Protein AF-A0A8S3UR67-F1 (afdb_monomer_lite)

Structure (mmCIF, N/CA/C/O backbone):
data_AF-A0A8S3UR67-F1
#
_entry.id   AF-A0A8S3UR67-F1
#
loop_
_atom_site.group_PDB
_atom_site.id
_atom_site.type_symbol
_atom_site.label_atom_id
_atom_site.label_alt_id
_atom_site.label_comp_id
_atom_site.label_asym_id
_atom_site.label_entity_id
_atom_site.label_seq_id
_atom_site.pdbx_PDB_ins_code
_atom_site.Cartn_x
_atom_site.Cartn_y
_atom_site.Cartn_z
_atom_site.occupancy
_atom_site.B_iso_or_equiv
_atom_site.auth_seq_id
_atom_site.auth_comp_id
_atom_site.auth_asym_id
_atom_site.auth_atom_id
_atom_site.pdbx_PDB_model_num
ATOM 1 N N . MET A 1 1 ? -18.212 21.515 64.921 1.00 41.94 1 MET A N 1
ATOM 2 C CA . MET A 1 1 ? -17.472 21.758 63.665 1.00 41.94 1 MET A CA 1
ATOM 3 C C . MET A 1 1 ? -17.507 20.474 62.849 1.00 41.94 1 MET A C 1
ATOM 5 O O . MET A 1 1 ? -16.802 19.540 63.195 1.00 41.94 1 MET A O 1
ATOM 9 N N . MET A 1 2 ? -18.398 20.379 61.856 1.00 38.28 2 MET A N 1
ATOM 10 C CA . MET A 1 2 ? -18.407 19.264 60.899 1.00 38.28 2 MET A CA 1
ATOM 11 C C . MET A 1 2 ? -17.415 19.595 59.789 1.00 38.28 2 MET A C 1
ATOM 13 O O . MET A 1 2 ? -17.548 20.620 59.127 1.00 38.28 2 MET A O 1
ATOM 17 N N . GLN A 1 3 ? -16.403 18.751 59.630 1.00 40.44 3 GLN A N 1
ATOM 18 C CA . GLN A 1 3 ? -15.388 18.890 58.598 1.00 40.44 3 GLN A CA 1
ATOM 19 C C . GLN A 1 3 ? -15.886 18.138 57.358 1.00 40.44 3 GLN A C 1
ATOM 21 O O . GLN A 1 3 ? -15.880 16.911 57.314 1.00 40.44 3 GLN A O 1
ATOM 26 N N . THR A 1 4 ? -16.405 18.872 56.377 1.00 45.25 4 THR A N 1
ATOM 27 C CA . THR A 1 4 ? -16.770 18.339 55.059 1.00 45.25 4 THR A CA 1
ATOM 28 C C . THR A 1 4 ? -15.510 18.149 54.225 1.00 45.25 4 THR A C 1
ATOM 30 O O . THR A 1 4 ? -14.903 19.119 53.775 1.00 45.25 4 THR A O 1
ATOM 33 N N . THR A 1 5 ? -15.115 16.897 54.019 1.00 53.34 5 THR A N 1
ATOM 34 C CA . THR A 1 5 ? -14.012 16.525 53.129 1.00 53.34 5 THR A CA 1
ATOM 35 C C . THR A 1 5 ? -14.511 16.526 51.685 1.00 53.34 5 THR A C 1
ATOM 37 O O . THR A 1 5 ? -15.365 15.722 51.315 1.00 53.34 5 THR A O 1
ATOM 40 N N . LEU A 1 6 ? -13.997 17.443 50.864 1.00 49.62 6 LEU A N 1
ATOM 41 C CA . LEU A 1 6 ? -14.301 17.515 49.437 1.00 49.62 6 LEU A CA 1
ATOM 42 C C . LEU A 1 6 ? -13.421 16.496 48.692 1.00 49.62 6 LEU A C 1
ATOM 44 O O . LEU A 1 6 ? -12.208 16.674 48.593 1.00 49.62 6 LEU A O 1
ATOM 48 N N . ALA A 1 7 ? -14.014 15.409 48.199 1.00 53.94 7 ALA A N 1
ATOM 49 C CA . ALA A 1 7 ? -13.311 14.431 47.373 1.00 53.94 7 ALA A CA 1
ATOM 50 C C . ALA A 1 7 ? -13.211 14.947 45.928 1.00 53.94 7 ALA A C 1
ATOM 52 O O . ALA A 1 7 ? -14.212 15.052 45.220 1.00 53.94 7 ALA A O 1
ATOM 53 N N . LEU A 1 8 ? -11.995 15.285 45.495 1.00 48.28 8 LEU A N 1
ATOM 54 C CA . LEU A 1 8 ? -11.705 15.691 44.123 1.00 48.28 8 LEU A CA 1
ATOM 55 C C . LEU A 1 8 ? -11.587 14.434 43.243 1.00 48.28 8 LEU A C 1
ATOM 57 O O . LEU A 1 8 ? -10.568 13.746 43.260 1.00 48.28 8 LEU A O 1
ATOM 61 N N . PHE A 1 9 ? -12.634 14.114 42.482 1.00 48.75 9 PHE A N 1
ATOM 62 C CA . PHE A 1 9 ? -12.583 13.044 41.485 1.00 48.75 9 PHE A CA 1
ATOM 63 C C . PHE A 1 9 ? -11.824 13.531 40.245 1.00 48.75 9 PHE A C 1
ATOM 65 O O . PHE A 1 9 ? -12.365 14.244 39.401 1.00 48.75 9 PHE A O 1
ATOM 72 N N . LEU A 1 10 ? -10.554 13.139 40.130 1.00 49.81 10 LEU A N 1
ATOM 73 C CA . LEU A 1 10 ? -9.787 13.235 38.888 1.00 49.81 10 LEU A CA 1
ATOM 74 C C . LEU A 1 10 ? -10.401 12.271 37.865 1.00 49.81 10 LEU A C 1
ATOM 76 O O . LEU A 1 10 ? -10.145 11.068 37.889 1.00 49.81 10 LEU A O 1
ATOM 80 N N . VAL A 1 11 ? -11.229 12.797 36.961 1.00 54.19 11 VAL A N 1
ATOM 81 C CA . VAL A 1 11 ? -11.674 12.057 35.777 1.00 54.19 11 VAL A CA 1
ATOM 82 C C . VAL A 1 11 ? -10.484 11.983 34.825 1.00 54.19 11 VAL A C 1
ATOM 84 O O . VAL A 1 11 ? -10.272 12.863 33.994 1.00 54.19 11 VAL A O 1
ATOM 87 N N . VAL A 1 12 ? -9.664 10.943 34.970 1.00 54.69 12 VAL A N 1
ATOM 88 C CA . VAL A 1 12 ? -8.672 10.596 33.952 1.00 54.69 12 VAL A CA 1
ATOM 89 C C . VAL A 1 12 ? -9.457 10.101 32.744 1.00 54.69 12 VAL A C 1
ATOM 91 O O . VAL A 1 12 ? -9.945 8.970 32.724 1.00 54.69 12 VAL A O 1
ATOM 94 N N . ALA A 1 13 ? -9.627 10.965 31.745 1.00 51.31 13 ALA A N 1
ATOM 95 C CA . ALA A 1 13 ? -10.127 10.554 30.445 1.00 51.31 13 ALA A CA 1
ATOM 96 C C . ALA A 1 13 ? -9.094 9.597 29.835 1.00 51.31 13 ALA A C 1
ATOM 98 O O . ALA A 1 13 ? -8.092 10.017 29.259 1.00 51.31 13 ALA A O 1
ATOM 99 N N . CYS A 1 14 ? -9.309 8.296 30.020 1.00 50.16 14 CYS A N 1
ATOM 100 C CA . CYS A 1 14 ? -8.521 7.274 29.357 1.00 50.16 14 CYS A CA 1
ATOM 101 C C . CYS A 1 14 ? -8.825 7.392 27.860 1.00 50.16 14 CYS A C 1
ATOM 103 O O . CYS A 1 14 ? -9.925 7.056 27.411 1.00 50.16 14 CYS A O 1
ATOM 105 N N . VAL A 1 15 ? -7.893 7.964 27.096 1.00 53.44 15 VAL A N 1
ATOM 106 C CA . VAL A 1 15 ? -8.009 8.014 25.640 1.00 53.44 15 VAL A CA 1
ATOM 107 C C . VAL A 1 15 ? -7.977 6.569 25.168 1.00 53.44 15 VAL A C 1
ATOM 109 O O . VAL A 1 15 ? -6.972 5.876 25.322 1.00 53.44 15 VAL A O 1
ATOM 112 N N . HIS A 1 16 ? -9.103 6.094 24.644 1.00 57.41 16 HIS A N 1
ATOM 113 C CA . HIS A 1 16 ? -9.207 4.741 24.129 1.00 57.41 16 HIS A CA 1
ATOM 114 C C . HIS A 1 16 ? -8.298 4.596 22.926 1.00 57.41 16 HIS A C 1
ATOM 116 O O . HIS A 1 16 ? -8.623 5.062 21.836 1.00 57.41 16 HIS A O 1
ATOM 122 N N . ALA A 1 17 ? -7.153 3.950 23.131 1.00 67.00 17 ALA A N 1
ATOM 123 C CA . ALA A 1 17 ? -6.284 3.552 22.044 1.00 67.00 17 ALA A CA 1
ATOM 124 C C . ALA A 1 17 ? -7.062 2.584 21.144 1.00 67.00 17 ALA A C 1
ATOM 126 O O . ALA A 1 17 ? -7.277 1.418 21.486 1.00 67.00 17 ALA A O 1
ATOM 127 N N . VAL A 1 18 ? -7.513 3.087 19.992 1.00 81.19 18 VAL A N 1
ATOM 128 C CA . VAL A 1 18 ? -8.079 2.251 18.935 1.00 81.19 18 VAL A CA 1
ATOM 129 C C . VAL A 1 18 ? -7.020 1.216 18.582 1.00 81.19 18 VAL A C 1
ATOM 131 O O . VAL A 1 18 ? -5.857 1.552 18.363 1.00 81.19 18 VAL A O 1
ATOM 134 N N . SER A 1 19 ? -7.409 -0.054 18.589 1.00 90.62 19 SER A N 1
ATOM 135 C CA . SER A 1 19 ? -6.514 -1.158 18.255 1.00 90.62 19 SER A CA 1
ATOM 136 C C . SER A 1 19 ? -6.595 -1.500 16.776 1.00 90.62 19 SER A C 1
ATOM 138 O O . SER A 1 19 ? -7.612 -1.281 16.120 1.00 90.62 19 SER A O 1
ATOM 140 N N . TRP A 1 20 ? -5.513 -2.058 16.241 1.00 94.50 20 TRP A N 1
ATOM 141 C CA . TRP A 1 20 ? -5.485 -2.525 14.861 1.00 94.50 20 TRP A CA 1
ATOM 142 C C . TRP A 1 20 ? -6.521 -3.643 14.639 1.00 94.50 20 TRP A C 1
ATOM 144 O O . TRP A 1 20 ? -6.600 -4.553 15.471 1.00 94.50 20 TRP A O 1
ATOM 154 N N . PRO A 1 21 ? -7.303 -3.612 13.542 1.00 95.38 21 PRO A N 1
ATOM 155 C CA . PRO A 1 21 ? -8.376 -4.574 13.325 1.00 95.38 21 PRO A CA 1
ATOM 156 C C . PRO A 1 21 ? -7.954 -6.047 13.299 1.00 95.38 21 PRO A C 1
ATOM 158 O O . PRO A 1 21 ? -6.813 -6.422 13.013 1.00 95.38 21 PRO A O 1
ATOM 161 N N . HIS A 1 22 ? -8.927 -6.916 13.562 1.00 94.94 22 HIS A N 1
ATOM 162 C CA . HIS A 1 22 ? -8.761 -8.361 13.489 1.00 94.94 22 HIS A CA 1
ATOM 163 C C . HIS A 1 22 ? -8.399 -8.844 12.072 1.00 94.94 22 HIS A C 1
ATOM 165 O O . HIS A 1 22 ? -8.908 -8.347 11.065 1.00 94.94 22 HIS A O 1
ATOM 171 N N . GLY A 1 23 ? -7.572 -9.891 12.017 1.00 95.25 23 GLY A N 1
ATOM 172 C CA . GLY A 1 23 ? -7.091 -10.528 10.790 1.00 95.25 23 GLY A CA 1
ATOM 173 C C . GLY A 1 23 ? -5.583 -10.387 10.590 1.00 95.25 23 GLY A C 1
ATOM 174 O O . GLY A 1 23 ? -4.910 -9.668 11.339 1.00 95.25 23 GLY A O 1
ATOM 175 N N . LYS A 1 24 ? -5.077 -11.097 9.576 1.00 97.56 24 LYS A N 1
ATOM 176 C CA . LYS A 1 24 ? -3.725 -10.933 9.032 1.00 97.56 24 LYS A CA 1
ATOM 177 C C . LYS A 1 24 ? -3.784 -10.041 7.804 1.00 97.56 24 LYS A C 1
ATOM 179 O O . LYS A 1 24 ? -4.704 -10.166 6.998 1.00 97.56 24 LYS A O 1
ATOM 184 N N . TYR A 1 25 ? -2.829 -9.134 7.689 1.00 98.38 25 TYR A N 1
ATOM 185 C CA . TYR A 1 25 ? -2.700 -8.231 6.550 1.00 98.38 25 TYR A CA 1
ATOM 186 C C . TYR A 1 25 ? -1.345 -7.531 6.598 1.00 98.38 25 TYR A C 1
ATOM 188 O O . TYR A 1 25 ? -0.650 -7.548 7.621 1.00 98.38 25 TYR A O 1
ATOM 196 N N . THR A 1 26 ? -1.003 -6.892 5.490 1.00 98.75 26 THR A N 1
ATOM 197 C CA . THR A 1 26 ? 0.237 -6.149 5.325 1.00 98.75 26 THR A CA 1
ATOM 198 C C . THR A 1 26 ? -0.070 -4.722 4.877 1.00 98.75 26 THR A C 1
ATOM 200 O O . THR A 1 26 ? -0.995 -4.484 4.098 1.00 98.75 26 THR A O 1
ATOM 203 N N . LEU A 1 27 ? 0.699 -3.765 5.392 1.00 98.69 27 LEU A N 1
ATOM 204 C CA . LEU A 1 27 ? 0.709 -2.364 4.971 1.00 98.69 27 LEU A CA 1
ATOM 205 C C . LEU A 1 27 ? 2.102 -2.007 4.443 1.00 98.69 27 LEU A C 1
ATOM 207 O O . LEU A 1 27 ? 3.098 -2.608 4.855 1.00 98.69 27 LEU A O 1
ATOM 211 N N . VAL A 1 28 ? 2.182 -1.013 3.560 1.00 98.31 28 VAL A N 1
ATOM 212 C CA . VAL A 1 28 ? 3.473 -0.425 3.175 1.00 98.31 28 VAL A CA 1
ATOM 213 C C . VAL A 1 28 ? 4.069 0.292 4.382 1.00 98.31 28 VAL A C 1
ATOM 215 O O . VAL A 1 28 ? 3.349 0.961 5.127 1.00 98.31 28 VAL A O 1
ATOM 218 N N . LYS A 1 29 ? 5.375 0.124 4.601 1.00 98.50 29 LYS A N 1
ATOM 219 C CA . LYS A 1 29 ? 6.084 0.677 5.754 1.00 98.50 29 LYS A CA 1
ATOM 220 C C . LYS A 1 29 ? 6.355 2.175 5.555 1.00 98.50 29 LYS A C 1
ATOM 222 O O . LYS A 1 29 ? 7.042 2.537 4.597 1.00 98.50 29 LYS A O 1
ATOM 227 N N . PRO A 1 30 ? 5.903 3.045 6.473 1.00 97.88 30 PRO A N 1
ATOM 228 C CA . PRO A 1 30 ? 6.367 4.424 6.534 1.00 97.88 30 PRO A CA 1
ATOM 229 C C . PRO A 1 30 ? 7.818 4.532 7.001 1.00 97.88 30 PRO A C 1
ATOM 231 O O . PRO A 1 30 ? 8.325 3.660 7.705 1.00 97.88 30 PRO A O 1
ATOM 234 N N . ASN A 1 31 ? 8.473 5.645 6.693 1.00 96.31 31 ASN A N 1
ATOM 235 C CA . ASN A 1 31 ? 9.824 5.962 7.157 1.00 96.31 31 ASN A CA 1
ATOM 236 C C . ASN A 1 31 ? 9.944 5.997 8.699 1.00 96.31 31 ASN A C 1
ATOM 238 O O . ASN A 1 31 ? 11.011 5.690 9.223 1.00 96.31 31 ASN A O 1
ATOM 242 N N . LEU A 1 32 ? 8.847 6.247 9.428 1.00 96.56 32 LEU A N 1
ATOM 243 C CA . LEU A 1 32 ? 8.778 6.161 10.899 1.00 96.56 32 LEU A CA 1
ATOM 244 C C . LEU A 1 32 ? 8.599 4.731 11.453 1.00 96.56 32 LEU A C 1
ATOM 246 O O . LEU A 1 32 ? 8.482 4.523 12.667 1.00 96.56 32 LEU A O 1
ATOM 250 N N . GLY A 1 33 ? 8.601 3.728 10.578 1.00 96.94 33 GLY A N 1
ATOM 251 C CA . GLY A 1 33 ? 8.612 2.318 10.941 1.00 96.94 33 GLY A CA 1
ATOM 252 C C . GLY A 1 33 ? 7.238 1.706 11.196 1.00 96.94 33 GLY A C 1
ATOM 253 O O . GLY A 1 33 ? 6.194 2.321 10.993 1.00 96.94 33 GLY A O 1
ATOM 254 N N . CYS A 1 34 ? 7.244 0.446 11.630 1.00 97.12 34 CYS A N 1
ATOM 255 C CA . CYS A 1 34 ? 6.020 -0.321 11.813 1.00 97.12 34 CYS A CA 1
ATOM 256 C C . CYS A 1 34 ? 5.312 -0.033 13.150 1.00 97.12 34 CYS A C 1
ATOM 258 O O . CYS A 1 34 ? 5.941 0.402 14.132 1.00 97.12 34 CYS A O 1
ATOM 260 N N . PRO A 1 35 ? 3.996 -0.314 13.226 1.00 94.56 35 PRO A N 1
ATOM 261 C CA . PRO A 1 35 ? 3.312 -0.447 14.503 1.00 94.56 35 PRO A CA 1
ATOM 262 C C . PRO A 1 35 ? 4.003 -1.494 15.400 1.00 94.56 35 PRO A C 1
ATOM 264 O O . PRO A 1 35 ? 4.547 -2.477 14.886 1.00 94.56 35 PRO A O 1
ATOM 267 N N . PRO A 1 36 ? 3.991 -1.319 16.735 1.00 91.50 36 PRO A N 1
ATOM 268 C CA . PRO A 1 36 ? 4.635 -2.257 17.653 1.00 91.50 36 PRO A CA 1
ATOM 269 C C . PRO A 1 36 ? 4.158 -3.704 17.464 1.00 91.50 36 PRO A C 1
ATOM 271 O O . PRO A 1 36 ? 2.963 -3.963 17.327 1.00 91.50 36 PRO A O 1
ATOM 274 N N . GLY A 1 37 ? 5.101 -4.650 17.476 1.00 92.38 37 GLY A N 1
ATOM 275 C CA . GLY A 1 37 ? 4.819 -6.088 17.386 1.00 92.38 37 GLY A CA 1
ATOM 276 C C . GLY A 1 37 ? 4.512 -6.619 15.980 1.00 92.38 37 GLY A C 1
ATOM 277 O O . GLY A 1 37 ? 4.172 -7.796 15.847 1.00 92.38 37 GLY A O 1
ATOM 278 N N . TRP A 1 38 ? 4.615 -5.791 14.937 1.00 96.69 38 TRP A N 1
ATOM 279 C CA . TRP A 1 38 ? 4.441 -6.225 13.550 1.00 96.69 38 TRP A CA 1
ATOM 280 C C . TRP A 1 38 ? 5.753 -6.737 12.959 1.00 96.69 38 TRP A C 1
ATOM 282 O O . TRP A 1 38 ? 6.827 -6.232 13.276 1.00 96.69 38 TRP A O 1
ATOM 292 N N . ALA A 1 39 ? 5.655 -7.744 12.091 1.00 98.19 39 ALA A N 1
ATOM 293 C CA . ALA A 1 39 ? 6.804 -8.289 11.382 1.00 98.19 39 ALA A CA 1
ATOM 294 C C . ALA A 1 39 ? 7.166 -7.401 10.188 1.00 98.19 39 ALA A C 1
ATOM 296 O O . ALA A 1 39 ? 6.279 -6.841 9.543 1.00 98.19 39 ALA A O 1
ATOM 297 N N . GLU A 1 40 ? 8.451 -7.316 9.864 1.00 98.56 40 GLU A N 1
ATOM 298 C CA . GLU A 1 40 ? 8.928 -6.547 8.717 1.00 98.56 40 GLU A CA 1
ATOM 299 C C . GLU A 1 40 ? 9.335 -7.457 7.559 1.00 98.56 40 GLU A C 1
ATOM 301 O O . GLU A 1 40 ? 9.759 -8.601 7.750 1.00 98.56 40 GLU A O 1
ATOM 306 N N . GLY A 1 41 ? 9.221 -6.930 6.348 1.00 98.31 41 GLY A N 1
ATOM 307 C CA . GLY A 1 41 ? 9.737 -7.542 5.132 1.00 98.31 41 GLY A CA 1
ATOM 308 C C . GLY A 1 41 ? 10.118 -6.478 4.118 1.00 98.31 41 GLY A C 1
ATOM 309 O O . GLY A 1 41 ? 9.778 -5.304 4.284 1.00 98.31 41 GLY A O 1
ATOM 310 N N . TRP A 1 42 ? 10.833 -6.881 3.079 1.00 97.75 42 TRP A N 1
ATOM 311 C CA . TRP A 1 42 ? 11.253 -5.987 2.009 1.00 97.75 42 TRP A CA 1
ATOM 312 C C . TRP A 1 42 ? 11.282 -6.696 0.662 1.00 97.75 42 TRP A C 1
ATOM 314 O O . TRP A 1 42 ? 11.548 -7.898 0.587 1.00 97.75 42 TRP A O 1
ATOM 324 N N . ARG A 1 43 ? 11.038 -5.921 -0.390 1.00 94.25 43 ARG A N 1
ATOM 325 C CA . ARG A 1 43 ? 11.127 -6.319 -1.794 1.00 94.25 43 ARG A CA 1
ATOM 326 C C . ARG A 1 43 ? 12.070 -5.354 -2.498 1.00 94.25 43 ARG A C 1
ATOM 328 O O . ARG A 1 43 ? 11.955 -4.153 -2.294 1.00 94.25 43 ARG A O 1
ATOM 335 N N . TYR A 1 44 ? 13.003 -5.875 -3.278 1.00 91.94 44 TYR A N 1
ATOM 336 C CA . TYR A 1 44 ? 13.910 -5.123 -4.142 1.00 91.94 44 TYR A CA 1
ATOM 337 C C . TYR A 1 44 ? 13.616 -5.488 -5.590 1.00 91.94 44 TYR A C 1
ATOM 339 O O . TYR A 1 44 ? 14.042 -6.556 -6.013 1.00 91.94 44 TYR A O 1
ATOM 347 N N . GLN A 1 45 ? 12.849 -4.651 -6.283 1.00 87.12 45 GLN A N 1
ATOM 348 C CA . GLN A 1 45 ? 12.537 -4.768 -7.703 1.00 87.12 45 GLN A CA 1
ATOM 349 C C . GLN A 1 45 ? 13.703 -4.228 -8.525 1.00 87.12 45 GLN A C 1
ATOM 351 O O . GLN A 1 45 ? 14.055 -3.051 -8.398 1.00 87.12 45 GLN A O 1
ATOM 356 N N . ASP A 1 46 ? 14.297 -5.115 -9.316 1.00 78.44 46 ASP A N 1
ATOM 357 C CA . ASP A 1 46 ? 15.231 -4.751 -10.371 1.00 78.44 46 ASP A CA 1
ATOM 358 C C . ASP A 1 46 ? 14.394 -4.321 -11.579 1.00 78.44 46 ASP A C 1
ATOM 360 O O . ASP A 1 46 ? 13.667 -5.122 -12.164 1.00 78.44 46 ASP A O 1
ATOM 364 N N . ASN A 1 47 ? 14.364 -3.013 -11.821 1.00 74.44 47 ASN A N 1
ATOM 365 C CA . ASN A 1 47 ? 13.548 -2.393 -12.863 1.00 74.44 47 ASN A CA 1
ATOM 366 C C . ASN A 1 47 ? 14.432 -2.067 -14.072 1.00 74.44 47 ASN A C 1
ATOM 368 O O . ASN A 1 47 ? 15.648 -1.989 -13.928 1.00 74.44 47 ASN A O 1
ATOM 372 N N . GLU A 1 48 ? 13.803 -1.764 -15.213 1.00 68.94 48 GLU A N 1
ATOM 373 C CA . GLU A 1 48 ? 14.462 -1.580 -16.515 1.00 68.94 48 GLU A CA 1
ATOM 374 C C . GLU A 1 48 ? 15.801 -0.822 -16.437 1.00 68.94 48 GLU A C 1
ATOM 376 O O . GLU A 1 48 ? 15.881 0.334 -15.992 1.00 68.94 48 GLU A O 1
ATOM 381 N N . ASP A 1 49 ? 16.862 -1.454 -16.931 1.00 68.50 49 ASP A N 1
ATOM 382 C CA . ASP A 1 49 ? 18.218 -0.905 -16.909 1.00 68.50 49 ASP A CA 1
ATOM 383 C C . ASP A 1 49 ? 18.437 0.271 -17.883 1.00 68.50 49 ASP A C 1
ATOM 385 O O . ASP A 1 49 ? 19.362 1.080 -17.708 1.00 68.50 49 ASP A O 1
ATOM 389 N N . LYS A 1 50 ? 17.602 0.407 -18.925 1.00 62.59 50 LYS A N 1
ATOM 390 C CA . LYS A 1 50 ? 17.745 1.429 -19.978 1.00 62.59 50 LYS A CA 1
ATOM 391 C C . LYS A 1 50 ? 16.568 2.398 -20.018 1.00 62.59 50 LYS A C 1
ATOM 393 O O . LYS A 1 50 ? 15.434 2.030 -20.262 1.00 62.59 50 LYS A O 1
ATOM 398 N N . ASN A 1 51 ? 16.866 3.698 -19.933 1.00 65.00 51 ASN A N 1
ATOM 399 C CA . ASN A 1 51 ? 15.862 4.775 -19.960 1.00 65.00 51 ASN A CA 1
ATOM 400 C C . ASN A 1 51 ? 14.789 4.664 -18.864 1.00 65.00 51 ASN A C 1
ATOM 402 O O . ASN A 1 51 ? 13.671 5.130 -19.081 1.00 65.00 51 ASN A O 1
ATOM 406 N N . ASN A 1 52 ? 15.164 4.114 -17.706 1.00 73.69 52 ASN A N 1
ATOM 407 C CA . ASN A 1 52 ? 14.303 3.912 -16.549 1.00 73.69 52 ASN A CA 1
ATOM 408 C C . ASN A 1 52 ? 13.489 5.167 -16.182 1.00 73.69 52 ASN A C 1
ATOM 410 O O . ASN A 1 52 ? 14.041 6.255 -15.978 1.00 73.69 52 ASN A O 1
ATOM 414 N N . LYS A 1 53 ? 12.169 5.009 -16.084 1.00 81.12 53 LYS A N 1
ATOM 415 C CA . LYS A 1 53 ? 11.203 6.065 -15.739 1.00 81.12 53 LYS A CA 1
ATOM 416 C C . LYS A 1 53 ? 10.476 5.806 -14.424 1.00 81.12 53 LYS A C 1
ATOM 418 O O . LYS A 1 53 ? 9.321 6.245 -14.287 1.00 81.12 53 LYS A O 1
ATOM 423 N N . ASN A 1 54 ? 11.124 5.122 -13.483 1.00 86.25 54 ASN A N 1
ATOM 424 C CA . ASN A 1 54 ? 10.679 5.053 -12.100 1.00 86.25 54 ASN A CA 1
ATOM 425 C C . ASN A 1 54 ? 10.443 6.463 -11.564 1.00 86.25 54 ASN A C 1
ATOM 427 O O . ASN A 1 54 ? 11.203 7.398 -11.826 1.00 86.25 54 ASN A O 1
ATOM 431 N N . ALA A 1 55 ? 9.356 6.628 -10.823 1.00 89.94 55 ALA A N 1
ATOM 432 C CA . ALA A 1 55 ? 9.012 7.906 -10.225 1.00 89.94 55 ALA A CA 1
ATOM 433 C C . ALA A 1 55 ? 8.249 7.694 -8.924 1.00 89.94 55 ALA A C 1
ATOM 435 O O . ALA A 1 55 ? 7.621 6.661 -8.701 1.00 89.94 55 ALA A O 1
ATOM 436 N N . LEU A 1 56 ? 8.276 8.704 -8.070 1.00 94.12 56 LEU A N 1
ATOM 437 C CA . LEU A 1 56 ? 7.527 8.721 -6.828 1.00 94.12 56 LEU A CA 1
ATOM 438 C C . LEU A 1 56 ? 7.174 10.150 -6.440 1.00 94.12 56 LEU A C 1
ATOM 440 O O . LEU A 1 56 ? 7.762 11.108 -6.949 1.00 94.12 56 LEU A O 1
ATOM 444 N N . SER A 1 57 ? 6.215 10.291 -5.530 1.00 95.69 57 SER A N 1
ATOM 445 C CA . SER A 1 57 ? 5.862 11.599 -4.982 1.00 95.69 57 SER A CA 1
ATOM 446 C C . SER A 1 57 ? 7.067 12.296 -4.344 1.00 95.69 57 SER A C 1
ATOM 448 O O . SER A 1 57 ? 7.828 11.696 -3.584 1.00 95.69 57 SER A O 1
ATOM 450 N N . SER A 1 58 ? 7.219 13.594 -4.617 1.00 95.06 58 SER A N 1
ATOM 451 C CA . SER A 1 58 ? 8.200 14.427 -3.916 1.00 95.06 58 SER A CA 1
ATOM 452 C C . SER A 1 58 ? 7.841 14.522 -2.432 1.00 95.06 58 SER A C 1
ATOM 454 O O . SER A 1 58 ? 6.672 14.706 -2.096 1.00 95.06 58 SER A O 1
ATOM 456 N N . GLY A 1 59 ? 8.836 14.392 -1.552 1.00 94.81 59 GLY A N 1
ATOM 457 C CA . GLY A 1 59 ? 8.621 14.413 -0.102 1.00 94.81 59 GLY A CA 1
ATOM 458 C C . GLY A 1 59 ? 7.865 13.197 0.439 1.00 94.81 59 GLY A C 1
ATOM 459 O O . GLY A 1 59 ? 7.237 13.307 1.487 1.00 94.81 59 GLY A O 1
ATOM 460 N N . HIS A 1 60 ? 7.898 12.064 -0.273 1.00 97.00 60 HIS A N 1
ATOM 461 C CA . HIS A 1 60 ? 7.236 10.834 0.154 1.00 97.00 60 HIS A CA 1
ATOM 462 C C . HIS A 1 60 ? 7.688 10.352 1.539 1.00 97.00 60 HIS A C 1
ATOM 464 O O . HIS A 1 60 ? 8.809 10.613 1.988 1.00 97.00 60 HIS A O 1
ATOM 470 N N . HIS A 1 61 ? 6.854 9.524 2.168 1.00 98.12 61 HIS A N 1
ATOM 471 C CA . HIS A 1 61 ? 7.151 8.947 3.482 1.00 98.12 61 HIS A CA 1
ATOM 472 C C . HIS A 1 61 ? 7.337 7.428 3.444 1.00 98.12 61 HIS A C 1
ATOM 474 O O . HIS A 1 61 ? 7.280 6.778 4.484 1.00 98.12 61 HIS A O 1
ATOM 480 N N . PHE A 1 62 ? 7.514 6.821 2.270 1.00 98.12 62 PHE A N 1
ATOM 481 C CA . PHE A 1 62 ? 7.841 5.396 2.167 1.00 98.12 62 PHE A CA 1
ATOM 482 C C . PHE A 1 62 ? 9.198 5.057 2.799 1.00 98.12 62 PHE A C 1
ATOM 484 O O . PHE A 1 62 ? 10.168 5.802 2.668 1.00 98.12 62 PHE A O 1
ATOM 491 N N . SER A 1 63 ? 9.288 3.889 3.435 1.00 97.94 63 SER A N 1
ATOM 492 C CA . SER A 1 63 ? 10.563 3.277 3.808 1.00 97.94 63 SER A CA 1
ATOM 493 C C . SER A 1 63 ? 11.092 2.449 2.638 1.00 97.94 63 SER A C 1
ATOM 495 O O . SER A 1 63 ? 10.421 1.522 2.175 1.00 97.94 63 SER A O 1
ATOM 497 N N . GLY A 1 64 ? 12.288 2.787 2.159 1.00 95.06 64 GLY A N 1
ATOM 498 C CA . GLY A 1 64 ? 12.841 2.170 0.963 1.00 95.06 64 GLY A CA 1
ATOM 499 C C . GLY A 1 64 ? 14.012 2.924 0.352 1.00 95.06 64 GLY A C 1
ATOM 500 O O . GLY A 1 64 ? 14.483 3.917 0.905 1.00 95.06 64 GLY A O 1
ATOM 501 N N . SER A 1 65 ? 14.456 2.442 -0.804 1.00 93.25 65 SER A N 1
ATOM 502 C CA . SER A 1 65 ? 15.381 3.142 -1.696 1.00 93.25 65 SER A CA 1
ATOM 503 C C . SER A 1 65 ? 14.754 3.206 -3.079 1.00 93.25 65 SER A C 1
ATOM 505 O O . SER A 1 65 ? 14.308 2.182 -3.592 1.00 93.25 65 SER A O 1
ATOM 507 N N . PHE A 1 66 ? 14.716 4.394 -3.669 1.00 89.38 66 PHE A N 1
ATOM 508 C CA . PHE A 1 66 ? 13.981 4.653 -4.900 1.00 89.38 66 PHE A CA 1
ATOM 509 C C . PHE A 1 66 ? 14.919 5.343 -5.887 1.00 89.38 66 PHE A C 1
ATOM 511 O O . PHE A 1 66 ? 15.274 6.506 -5.706 1.00 89.38 66 PHE A O 1
ATOM 518 N N . GLY A 1 67 ? 15.374 4.595 -6.886 1.00 85.81 67 GLY A N 1
ATOM 519 C CA . GLY A 1 67 ? 16.256 5.080 -7.943 1.00 85.81 67 GLY A CA 1
ATOM 520 C C . GLY A 1 67 ? 16.006 4.283 -9.214 1.00 85.81 67 GLY A C 1
ATOM 521 O O . GLY A 1 67 ? 14.852 4.048 -9.567 1.00 85.81 67 GLY A O 1
ATOM 522 N N . ARG A 1 68 ? 17.081 3.815 -9.862 1.00 83.25 68 ARG A N 1
ATOM 523 C CA . ARG A 1 68 ? 16.952 2.842 -10.957 1.00 83.25 68 ARG A CA 1
ATOM 524 C C . ARG A 1 68 ? 16.166 1.616 -10.496 1.00 83.25 68 ARG A C 1
ATOM 526 O O . ARG A 1 68 ? 15.201 1.247 -11.132 1.00 83.25 68 ARG A O 1
ATOM 533 N N . ASN A 1 69 ? 16.501 1.092 -9.323 1.00 86.12 69 ASN A N 1
ATOM 534 C CA . ASN A 1 69 ? 15.804 -0.038 -8.722 1.00 86.12 69 ASN A CA 1
ATOM 535 C C . ASN A 1 69 ? 15.008 0.422 -7.506 1.00 86.12 69 ASN A C 1
ATOM 537 O O . ASN A 1 69 ? 15.374 1.399 -6.834 1.00 86.12 69 ASN A O 1
ATOM 541 N N . ILE A 1 70 ? 13.907 -0.269 -7.229 1.00 90.31 70 ILE A N 1
ATOM 542 C CA . ILE A 1 70 ? 12.983 0.099 -6.161 1.00 90.31 70 ILE A CA 1
ATOM 543 C C . ILE A 1 70 ? 13.061 -0.935 -5.048 1.00 90.31 70 ILE A C 1
ATOM 545 O O . ILE A 1 70 ? 12.702 -2.097 -5.213 1.00 90.31 70 ILE A O 1
ATOM 549 N N . LYS A 1 71 ? 13.467 -0.493 -3.858 1.00 94.62 71 LYS A N 1
ATOM 550 C CA . LYS A 1 71 ? 13.338 -1.276 -2.632 1.00 94.62 71 LYS A CA 1
ATOM 551 C C . LYS A 1 71 ? 12.196 -0.739 -1.794 1.00 94.62 71 LYS A C 1
ATOM 553 O O . LYS A 1 71 ? 12.285 0.382 -1.304 1.00 94.62 71 LYS A O 1
ATOM 558 N N . THR A 1 72 ? 11.171 -1.544 -1.564 1.00 96.81 72 THR A N 1
ATOM 559 C CA . THR A 1 72 ? 10.045 -1.220 -0.681 1.00 96.81 72 THR A CA 1
ATOM 560 C C . THR A 1 72 ? 10.072 -2.085 0.570 1.00 96.81 72 THR A C 1
ATOM 562 O O . THR A 1 72 ? 10.487 -3.245 0.546 1.00 96.81 72 THR A O 1
ATOM 565 N N . TYR A 1 73 ? 9.635 -1.512 1.689 1.00 98.50 73 TYR A N 1
ATOM 566 C CA . TYR A 1 73 ? 9.482 -2.226 2.952 1.00 98.50 73 TYR A CA 1
ATOM 567 C C . TYR A 1 73 ? 8.013 -2.332 3.354 1.00 98.50 73 TYR A C 1
ATOM 569 O O . TYR A 1 73 ? 7.182 -1.480 3.031 1.00 98.50 73 TYR A O 1
ATOM 577 N N . TYR A 1 74 ? 7.706 -3.369 4.125 1.00 98.69 74 TYR A N 1
ATOM 578 C CA . TYR A 1 74 ? 6.353 -3.713 4.532 1.00 98.69 74 TYR A CA 1
ATOM 579 C C . TYR A 1 74 ? 6.264 -3.992 6.027 1.00 98.69 74 TYR A C 1
ATOM 581 O O . TYR A 1 74 ? 7.193 -4.526 6.634 1.00 98.69 74 TYR A O 1
ATOM 589 N N . CYS A 1 75 ? 5.102 -3.679 6.591 1.00 98.62 75 CYS A N 1
ATOM 590 C CA . CYS A 1 75 ? 4.710 -4.023 7.948 1.00 98.62 75 CYS A CA 1
ATOM 591 C C . CYS A 1 75 ? 3.582 -5.052 7.889 1.00 98.62 75 CYS A C 1
ATOM 593 O O . CYS A 1 75 ? 2.498 -4.761 7.381 1.00 98.62 75 CYS A O 1
ATOM 595 N N . SER A 1 76 ? 3.797 -6.230 8.464 1.00 98.56 76 SER A N 1
ATOM 596 C CA . SER A 1 76 ? 2.860 -7.352 8.423 1.00 98.56 76 SER A CA 1
ATOM 597 C C . SER A 1 76 ? 2.334 -7.701 9.814 1.00 98.56 76 SER A C 1
ATOM 599 O O . SER A 1 76 ? 3.079 -8.139 10.697 1.00 98.56 76 SER A O 1
ATOM 601 N N . LYS A 1 77 ? 1.015 -7.588 9.999 1.00 97.06 77 LYS A N 1
ATOM 602 C CA . LYS A 1 77 ? 0.324 -8.131 11.170 1.00 97.06 77 LYS A CA 1
ATOM 603 C C . LYS A 1 77 ? 0.063 -9.614 10.931 1.00 97.06 77 LYS A C 1
ATOM 605 O O . LYS A 1 77 ? -0.841 -9.982 10.187 1.00 97.06 77 LYS A O 1
ATOM 610 N N . ILE A 1 78 ? 0.859 -10.477 11.557 1.00 95.19 78 ILE A N 1
ATOM 611 C CA . ILE A 1 78 ? 0.782 -11.936 11.346 1.00 95.19 78 ILE A CA 1
ATOM 612 C C . ILE A 1 78 ? -0.043 -12.679 12.400 1.00 95.19 78 ILE A C 1
ATOM 614 O O . ILE A 1 78 ? -0.426 -13.830 12.182 1.00 95.19 78 ILE A O 1
ATOM 618 N N . LYS A 1 79 ? -0.334 -12.031 13.533 1.00 89.94 79 LYS A N 1
ATOM 619 C CA . LYS A 1 79 ? -1.141 -12.602 14.615 1.00 89.94 79 LYS A CA 1
ATOM 620 C C . LYS A 1 79 ? -2.619 -12.249 14.428 1.00 89.94 79 LYS A C 1
ATOM 622 O O . LYS A 1 79 ? -2.973 -11.076 14.288 1.00 89.94 79 LYS A O 1
ATOM 627 N N . GLU A 1 80 ? -3.495 -13.253 14.478 1.00 84.56 80 GLU A N 1
ATOM 628 C CA . GLU A 1 80 ? -4.962 -13.083 14.469 1.00 84.56 80 GLU A CA 1
ATOM 629 C C . GLU A 1 80 ? -5.509 -12.859 15.884 1.00 84.56 80 GLU A C 1
ATOM 631 O O . GLU A 1 80 ? -6.430 -13.529 16.341 1.00 84.56 80 GLU A O 1
ATOM 636 N N . GLU A 1 81 ? -4.915 -11.915 16.609 1.00 82.50 81 GLU A N 1
ATOM 637 C CA . GLU A 1 81 ? -5.408 -11.541 17.930 1.00 82.50 81 GLU A CA 1
ATOM 638 C C . GLU A 1 81 ? -6.810 -10.928 17.807 1.00 82.50 81 GLU A C 1
ATOM 640 O O . GLU A 1 81 ? -7.043 -9.993 17.029 1.00 82.50 81 GLU A O 1
ATOM 645 N N . LYS A 1 82 ? -7.757 -11.483 18.568 1.00 84.19 82 LYS A N 1
ATOM 646 C CA . LYS A 1 82 ? -9.105 -10.939 18.728 1.00 84.19 82 LYS A CA 1
ATOM 647 C C . LYS A 1 82 ? -9.045 -9.835 19.770 1.00 84.19 82 LYS A C 1
ATOM 649 O O . LYS A 1 82 ? -9.173 -10.098 20.961 1.00 84.19 82 LYS A O 1
ATOM 654 N N . VAL A 1 83 ? -8.835 -8.608 19.313 1.00 84.94 83 VAL A N 1
ATOM 655 C CA . VAL A 1 83 ? -8.943 -7.443 20.188 1.00 84.94 83 VAL A CA 1
ATOM 656 C C . VAL A 1 83 ? -10.415 -7.078 20.328 1.00 84.94 83 VAL A C 1
ATOM 658 O O . VAL A 1 83 ? -11.094 -6.874 19.321 1.00 84.94 83 VAL A O 1
ATOM 661 N N . THR A 1 84 ? -10.911 -7.036 21.561 1.00 86.25 84 THR A N 1
ATOM 662 C CA . THR A 1 84 ? -12.286 -6.639 21.879 1.00 86.25 84 THR A CA 1
ATOM 663 C C . THR A 1 84 ? -12.312 -5.156 22.213 1.00 86.25 84 THR A C 1
ATOM 665 O O . THR A 1 84 ? -11.585 -4.701 23.092 1.00 86.25 84 THR A O 1
ATOM 668 N N . ASP A 1 85 ? -13.167 -4.407 21.530 1.00 82.94 85 ASP A N 1
ATOM 669 C CA . ASP A 1 85 ? -13.583 -3.088 21.984 1.00 82.94 85 ASP A CA 1
ATOM 670 C C . ASP A 1 85 ? -14.495 -3.276 23.197 1.00 82.94 85 ASP A C 1
ATOM 672 O O . ASP A 1 85 ? -15.586 -3.840 23.094 1.00 82.94 85 ASP A O 1
ATOM 676 N N . TRP A 1 86 ? -14.028 -2.837 24.360 1.00 81.38 86 TRP A N 1
ATOM 677 C CA . TRP A 1 86 ? -14.732 -3.030 25.621 1.00 81.38 86 TRP A CA 1
ATOM 678 C C . TRP A 1 86 ? -15.978 -2.147 25.750 1.00 81.38 86 TRP A C 1
ATOM 680 O O . TRP A 1 86 ? -16.855 -2.454 26.550 1.00 81.38 86 TRP A O 1
ATOM 690 N N . THR A 1 87 ? -16.106 -1.086 24.952 1.00 81.81 87 THR A N 1
ATOM 691 C CA . THR A 1 87 ? -17.304 -0.235 24.978 1.00 81.81 87 THR A CA 1
ATOM 692 C C . THR A 1 87 ? -18.477 -0.902 24.265 1.00 81.81 87 THR A C 1
ATOM 694 O O . THR A 1 87 ? -19.628 -0.752 24.668 1.00 81.81 87 THR A O 1
ATOM 697 N N . THR A 1 88 ? -18.188 -1.689 23.225 1.00 83.38 88 THR A N 1
ATOM 698 C CA . THR A 1 88 ? -19.200 -2.380 22.414 1.00 83.38 88 THR A CA 1
ATOM 699 C C . THR A 1 88 ? -19.247 -3.889 22.646 1.00 83.38 88 THR A C 1
ATOM 701 O O . THR A 1 88 ? -20.144 -4.557 22.127 1.00 83.38 88 THR A O 1
ATOM 704 N N . TRP A 1 89 ? -18.288 -4.427 23.406 1.00 84.75 89 TRP A N 1
ATOM 705 C CA . TRP A 1 89 ? -18.052 -5.856 23.639 1.00 84.75 89 TRP A CA 1
ATOM 706 C C . TRP A 1 89 ? -17.911 -6.672 22.342 1.00 84.75 89 TRP A C 1
ATOM 708 O O . TRP A 1 89 ? -18.279 -7.847 22.267 1.00 84.75 89 TRP A O 1
ATOM 718 N N . LYS A 1 90 ? -17.392 -6.036 21.284 1.00 88.62 90 LYS A N 1
ATOM 719 C CA . LYS A 1 90 ? -17.239 -6.625 19.947 1.00 88.62 90 LYS A CA 1
ATOM 720 C C . LYS A 1 90 ? -15.777 -6.675 19.540 1.00 88.62 90 LYS A C 1
ATOM 722 O O . LYS A 1 90 ? -14.980 -5.819 19.901 1.00 88.62 90 LYS A O 1
ATOM 727 N N . ILE A 1 91 ? -15.433 -7.670 18.726 1.00 90.38 91 ILE A N 1
ATOM 728 C CA . ILE A 1 91 ? -14.108 -7.742 18.107 1.00 90.38 91 ILE A CA 1
ATOM 729 C C . ILE A 1 91 ? -13.931 -6.525 17.196 1.00 90.38 91 ILE A C 1
ATOM 731 O O . ILE A 1 91 ? -14.786 -6.279 16.342 1.00 90.38 91 ILE A O 1
ATOM 735 N N . VAL A 1 92 ? -12.804 -5.828 17.322 1.00 92.50 92 VAL A N 1
ATOM 736 C CA . VAL A 1 92 ? -12.433 -4.715 16.445 1.00 92.50 92 VAL A CA 1
ATOM 737 C C . VAL A 1 92 ? -12.287 -5.239 15.015 1.00 92.50 92 VAL A C 1
ATOM 739 O O . VAL A 1 92 ? -11.393 -6.027 14.702 1.00 92.50 92 VAL A O 1
ATOM 742 N N . GLN A 1 93 ? -13.206 -4.836 14.142 1.00 94.81 93 GLN A N 1
ATOM 743 C CA . GLN A 1 93 ? -13.196 -5.170 12.718 1.00 94.81 93 GLN A CA 1
ATOM 744 C C . GLN A 1 93 ? -12.699 -3.984 11.904 1.00 94.81 93 GLN A C 1
ATOM 746 O O . GLN A 1 93 ? -12.742 -2.842 12.354 1.00 94.81 93 GLN A O 1
ATOM 751 N N . TRP A 1 94 ? -12.278 -4.252 10.670 1.00 96.88 94 TRP A N 1
ATOM 752 C CA . TRP A 1 94 ? -11.949 -3.176 9.752 1.00 96.88 94 TRP A CA 1
ATOM 753 C C . TRP A 1 94 ? -13.191 -2.320 9.464 1.00 96.88 94 TRP A C 1
ATOM 755 O O . TRP A 1 94 ? -14.231 -2.875 9.074 1.00 96.88 94 TRP A O 1
ATOM 765 N N . PRO A 1 95 ? -13.099 -0.989 9.607 1.00 97.00 95 PRO A N 1
ATOM 766 C CA . PRO A 1 95 ? -14.219 -0.089 9.369 1.00 97.00 95 PRO A CA 1
ATOM 767 C C . PRO A 1 95 ? -14.619 -0.065 7.889 1.00 97.00 95 PRO A C 1
ATOM 769 O O . PRO A 1 95 ? -13.777 -0.195 6.999 1.00 97.00 95 PRO A O 1
ATOM 772 N N . LYS A 1 96 ? -15.918 0.109 7.617 1.00 98.50 96 LYS A N 1
ATOM 773 C CA . LYS A 1 96 ? -16.425 0.293 6.247 1.00 98.50 96 LYS A CA 1
ATOM 774 C C . LYS A 1 96 ? -15.802 1.526 5.609 1.00 98.50 96 LYS A C 1
ATOM 776 O O . LYS A 1 96 ? -15.714 2.557 6.267 1.00 98.50 96 LYS A O 1
ATOM 781 N N . GLY A 1 97 ? -15.428 1.433 4.341 1.00 98.38 97 GLY A N 1
ATOM 782 C CA . GLY A 1 97 ? -14.778 2.534 3.637 1.00 98.38 97 GLY A CA 1
ATOM 783 C C . GLY A 1 97 ? -14.424 2.182 2.206 1.00 98.38 97 GLY A C 1
ATOM 784 O O . GLY A 1 97 ? -14.884 1.173 1.667 1.00 98.38 97 GLY A O 1
ATOM 785 N N . THR A 1 98 ? -13.592 3.027 1.607 1.00 98.69 98 THR A N 1
ATOM 786 C CA . THR A 1 98 ? -13.087 2.840 0.247 1.00 98.69 98 THR A CA 1
ATOM 787 C C . THR A 1 98 ? -11.565 2.915 0.222 1.00 98.69 98 THR A C 1
ATOM 789 O O . THR A 1 98 ? -10.981 3.986 0.078 1.00 98.69 98 THR A O 1
ATOM 792 N N . TYR A 1 99 ? -10.918 1.767 0.417 1.00 98.81 99 TYR A N 1
ATOM 793 C CA . TYR A 1 99 ? -9.463 1.638 0.520 1.00 98.81 99 TYR A CA 1
ATOM 794 C C . TYR A 1 99 ? -9.028 0.177 0.352 1.00 98.81 99 TYR A C 1
ATOM 796 O O . TYR A 1 99 ? -9.847 -0.749 0.376 1.00 98.81 99 TYR A O 1
ATOM 804 N N . CYS A 1 100 ? -7.725 -0.019 0.187 1.00 98.88 100 CYS A N 1
ATOM 805 C CA . CYS A 1 100 ? -7.092 -1.320 0.050 1.00 98.88 100 CYS A CA 1
ATOM 806 C C . CYS A 1 100 ? -5.965 -1.507 1.070 1.00 98.88 100 CYS A C 1
ATOM 808 O O . CYS A 1 100 ? -5.349 -0.549 1.541 1.00 98.88 100 CYS A O 1
ATOM 810 N N . ILE A 1 101 ? -5.674 -2.769 1.357 1.00 98.81 101 ILE A N 1
ATOM 811 C CA . ILE A 1 101 ? -4.506 -3.247 2.102 1.00 98.81 101 ILE A CA 1
ATOM 812 C C . ILE A 1 101 ? -3.876 -4.405 1.327 1.00 98.81 101 ILE A C 1
ATOM 814 O O . ILE A 1 101 ? -4.524 -4.988 0.453 1.00 98.81 101 ILE A O 1
ATOM 818 N N . LEU A 1 102 ? -2.632 -4.757 1.636 1.00 98.81 102 LEU A N 1
ATOM 819 C CA . LEU A 1 102 ? -1.978 -5.895 1.001 1.00 98.81 102 LEU A CA 1
ATOM 820 C C . LEU A 1 102 ? -2.393 -7.179 1.733 1.00 98.81 102 LEU A C 1
ATOM 822 O O . LEU A 1 102 ? -2.445 -7.222 2.971 1.00 98.81 102 LEU A O 1
ATOM 826 N N . ARG A 1 103 ? -2.757 -8.216 0.977 1.00 98.69 103 ARG A N 1
ATOM 827 C CA . ARG A 1 103 ? -3.266 -9.472 1.537 1.00 98.69 103 ARG A CA 1
ATOM 828 C C . ARG A 1 103 ? -2.153 -10.191 2.285 1.00 98.69 103 ARG A C 1
ATOM 830 O O . ARG A 1 103 ? -1.000 -10.161 1.870 1.00 98.69 103 ARG A O 1
ATOM 837 N N . LYS A 1 104 ? -2.505 -10.864 3.379 1.00 98.25 104 LYS A N 1
ATOM 838 C CA . LYS A 1 104 ? -1.595 -11.764 4.085 1.00 98.25 104 LYS A CA 1
ATOM 839 C C . LYS A 1 104 ? -2.337 -12.988 4.593 1.00 98.25 104 LYS A C 1
ATOM 841 O O . LYS A 1 104 ? -3.374 -12.858 5.240 1.00 98.25 104 LYS A O 1
ATOM 846 N N . GLY A 1 105 ? -1.748 -14.165 4.411 1.00 96.75 105 GLY A N 1
ATOM 847 C CA . GLY A 1 105 ? -2.260 -15.413 4.979 1.00 96.75 105 GLY A CA 1
ATOM 848 C C . GLY A 1 105 ? -3.335 -16.086 4.127 1.00 96.75 105 GLY A C 1
ATOM 849 O O . GLY A 1 105 ? -4.185 -16.789 4.672 1.00 96.75 105 GLY A O 1
ATOM 850 N N . GLY A 1 106 ? -3.317 -15.857 2.813 1.00 97.19 106 GLY A N 1
ATOM 851 C CA . GLY A 1 106 ? -4.126 -16.548 1.807 1.00 97.19 106 GLY A CA 1
ATOM 852 C C . GLY A 1 106 ? -5.576 -16.078 1.696 1.00 97.19 106 GLY A C 1
ATOM 853 O O . GLY A 1 106 ? -6.310 -16.565 0.842 1.00 97.19 106 GLY A O 1
ATOM 854 N N . LYS A 1 107 ? -6.020 -15.142 2.542 1.00 97.06 107 LYS A N 1
ATOM 855 C CA . LYS A 1 107 ? -7.404 -14.649 2.558 1.00 97.06 107 LYS A CA 1
ATOM 856 C C . LYS A 1 107 ? -7.484 -13.202 3.017 1.00 97.06 107 LYS A C 1
ATOM 858 O O . LYS A 1 107 ? -6.673 -12.745 3.819 1.00 97.06 107 LYS A O 1
ATOM 863 N N . CYS A 1 108 ? -8.511 -12.501 2.553 1.00 98.19 108 CYS A N 1
ATOM 864 C CA . CYS A 1 108 ? -8.784 -11.148 3.009 1.00 98.19 108 CYS A CA 1
ATOM 865 C C . CYS A 1 108 ? -9.479 -11.103 4.376 1.00 98.19 108 CYS A C 1
ATOM 867 O O . CYS A 1 108 ? -10.303 -11.974 4.677 1.00 98.19 108 CYS A O 1
ATOM 869 N N . PRO A 1 109 ? -9.208 -10.068 5.199 1.00 97.19 109 PRO A N 1
ATOM 870 C CA . PRO A 1 109 ? -10.020 -9.781 6.374 1.00 97.19 109 PRO A CA 1
ATOM 871 C C . PRO A 1 109 ? -11.496 -9.574 6.012 1.00 97.19 109 PRO A C 1
ATOM 873 O O . PRO A 1 109 ? -11.841 -9.196 4.890 1.00 97.19 109 PRO A O 1
ATOM 876 N N . LYS A 1 110 ? -12.386 -9.794 6.985 1.00 96.25 110 LYS A N 1
ATOM 877 C CA . LYS A 1 110 ? -13.838 -9.696 6.783 1.00 96.25 110 LYS A CA 1
ATOM 878 C C . LYS A 1 110 ? -14.227 -8.330 6.199 1.00 96.25 110 LYS A C 1
ATOM 880 O O . LYS A 1 110 ? -13.883 -7.292 6.756 1.00 96.25 110 LYS A O 1
ATOM 885 N N . GLY A 1 111 ? -15.006 -8.357 5.116 1.00 97.38 111 GLY A N 1
ATOM 886 C CA . GLY A 1 111 ? -15.513 -7.162 4.431 1.00 97.38 111 GLY A CA 1
ATOM 887 C C . GLY A 1 111 ? -14.657 -6.681 3.258 1.00 97.38 111 GLY A C 1
ATOM 888 O O . GLY A 1 111 ? -15.104 -5.802 2.530 1.00 97.38 111 GLY A O 1
ATOM 889 N N . PHE A 1 112 ? -13.474 -7.260 3.044 1.00 98.56 112 PHE A N 1
ATOM 890 C CA . PHE A 1 112 ? -12.672 -7.019 1.847 1.00 98.56 112 PHE A CA 1
ATOM 891 C C . PHE A 1 112 ? -12.861 -8.132 0.818 1.00 98.56 112 PHE A C 1
ATOM 893 O O . PHE A 1 112 ? -13.093 -9.291 1.169 1.00 98.56 112 PHE A O 1
ATOM 900 N N . ALA A 1 113 ? -12.696 -7.775 -0.449 1.00 98.44 113 ALA A N 1
ATOM 901 C CA . ALA A 1 113 ? -12.636 -8.694 -1.572 1.00 98.44 113 ALA A CA 1
ATOM 902 C C . ALA A 1 113 ? -11.203 -8.783 -2.120 1.00 98.44 113 ALA A C 1
ATOM 904 O O . ALA A 1 113 ? -10.435 -7.823 -2.033 1.00 98.44 113 ALA A O 1
ATOM 905 N N . ASN A 1 114 ? -10.860 -9.946 -2.678 1.00 98.44 114 ASN A N 1
ATOM 906 C CA . ASN A 1 114 ? -9.547 -10.203 -3.266 1.00 98.44 114 ASN A CA 1
ATOM 907 C C . ASN A 1 114 ? -9.387 -9.489 -4.613 1.00 98.44 114 ASN A C 1
ATOM 909 O O . ASN A 1 114 ? -10.319 -9.456 -5.422 1.00 98.44 114 ASN A O 1
ATOM 913 N N . GLY A 1 115 ? -8.174 -9.025 -4.877 1.00 98.00 115 GLY A N 1
ATOM 914 C CA . GLY A 1 115 ? -7.677 -8.670 -6.201 1.00 98.00 115 GLY A CA 1
ATOM 915 C C . GLY A 1 115 ? -6.160 -8.779 -6.235 1.00 98.00 115 GLY A C 1
ATOM 916 O O . GLY A 1 115 ? -5.540 -9.083 -5.217 1.00 98.00 115 GLY A O 1
ATOM 917 N N . HIS A 1 116 ? -5.565 -8.542 -7.393 1.00 97.50 116 HIS A N 1
ATOM 918 C CA . HIS A 1 116 ? -4.114 -8.535 -7.542 1.00 97.50 116 HIS A CA 1
ATOM 919 C C . HIS A 1 116 ? -3.677 -7.535 -8.607 1.00 97.50 116 HIS A C 1
ATOM 921 O O . HIS A 1 116 ? -4.483 -7.114 -9.444 1.00 97.50 116 HIS A O 1
ATOM 927 N N . VAL A 1 117 ? -2.403 -7.171 -8.542 1.00 96.00 117 VAL A N 1
ATOM 928 C CA . VAL A 1 117 ? -1.687 -6.458 -9.597 1.00 96.00 117 VAL A CA 1
ATOM 929 C C . VAL A 1 117 ? -0.414 -7.248 -9.877 1.00 96.00 117 VAL A C 1
ATOM 931 O O . VAL A 1 117 ? 0.262 -7.681 -8.942 1.00 96.00 117 VAL A O 1
ATOM 934 N N . HIS A 1 118 ? -0.141 -7.455 -11.155 1.00 93.31 118 HIS A N 1
ATOM 935 C CA . HIS A 1 118 ? 1.005 -8.167 -11.682 1.00 93.31 118 HIS A CA 1
ATOM 936 C C . HIS A 1 118 ? 1.851 -7.210 -12.514 1.00 93.31 118 HIS A C 1
ATOM 938 O O . HIS A 1 118 ? 1.338 -6.569 -13.436 1.00 93.31 118 HIS A O 1
ATOM 944 N N . TRP A 1 119 ? 3.132 -7.167 -12.181 1.00 89.25 119 TRP A N 1
ATOM 945 C CA . TRP A 1 119 ? 4.193 -6.489 -12.898 1.00 89.25 119 TRP A CA 1
ATOM 946 C C . TRP A 1 119 ? 5.038 -7.530 -13.625 1.00 89.25 119 TRP A C 1
ATOM 948 O O . TRP A 1 119 ? 5.571 -8.451 -12.997 1.00 89.25 119 TRP A O 1
ATOM 958 N N . ASP A 1 120 ? 5.149 -7.377 -14.936 1.00 83.75 120 ASP A N 1
ATOM 959 C CA . ASP A 1 120 ? 6.103 -8.102 -15.770 1.00 83.75 120 ASP A CA 1
ATOM 960 C C . ASP A 1 120 ? 7.452 -7.374 -15.660 1.00 83.75 120 ASP A C 1
ATOM 962 O O . ASP A 1 120 ? 7.725 -6.427 -16.399 1.00 83.75 120 ASP A O 1
ATOM 966 N N . ASP A 1 121 ? 8.220 -7.730 -14.624 1.00 76.38 121 ASP A N 1
ATOM 967 C CA . ASP A 1 121 ? 9.538 -7.143 -14.341 1.00 76.38 121 ASP A CA 1
ATOM 968 C C . ASP A 1 121 ? 10.564 -7.545 -15.432 1.00 76.38 121 ASP A C 1
ATOM 970 O O . ASP A 1 121 ? 10.289 -8.420 -16.251 1.00 76.38 121 ASP A O 1
ATOM 974 N N . GLU A 1 122 ? 11.757 -6.928 -15.439 1.00 69.12 122 GLU A N 1
ATOM 975 C CA . GLU A 1 122 ? 12.777 -7.157 -16.478 1.00 69.12 122 GLU A CA 1
ATOM 976 C C . GLU A 1 122 ? 13.200 -8.640 -16.573 1.00 69.12 122 GLU A C 1
ATOM 978 O O . GLU A 1 122 ? 13.556 -9.288 -15.580 1.00 69.12 122 GLU A O 1
ATOM 983 N N . ASP A 1 123 ? 13.187 -9.189 -17.790 1.00 68.62 123 ASP A N 1
ATOM 984 C CA . ASP A 1 123 ? 13.472 -10.607 -18.050 1.00 68.62 123 ASP A CA 1
ATOM 985 C C . ASP A 1 123 ? 14.980 -10.925 -18.165 1.00 68.62 123 ASP A C 1
ATOM 987 O O . ASP A 1 123 ? 15.387 -12.087 -18.031 1.00 68.62 123 ASP A O 1
ATOM 991 N N . SER A 1 124 ? 15.834 -9.927 -18.426 1.00 61.78 124 SER A N 1
ATOM 992 C CA . SER A 1 124 ? 17.284 -10.103 -18.599 1.00 61.78 124 SER A CA 1
ATOM 993 C C . SER A 1 124 ? 18.087 -9.577 -17.416 1.00 61.78 124 SER A C 1
ATOM 995 O O . SER A 1 124 ? 17.973 -8.418 -17.068 1.00 61.78 124 SER A O 1
ATOM 997 N N . GLY A 1 125 ? 18.957 -10.407 -16.831 1.00 59.97 125 GLY A N 1
ATOM 998 C CA . GLY A 1 125 ? 19.848 -9.957 -15.749 1.00 59.97 125 GLY A CA 1
ATOM 999 C C . GLY A 1 125 ? 19.153 -9.685 -14.412 1.00 59.97 125 GLY A C 1
ATOM 1000 O O . GLY A 1 125 ? 19.792 -9.149 -13.525 1.00 59.97 125 GLY A O 1
ATOM 1001 N N . ASN A 1 126 ? 17.898 -10.110 -14.268 1.00 71.00 126 ASN A N 1
ATOM 1002 C CA . ASN A 1 126 ? 17.028 -9.840 -13.129 1.00 71.00 126 ASN A CA 1
ATOM 1003 C C . ASN A 1 126 ? 17.655 -10.196 -11.765 1.00 71.00 126 ASN A C 1
ATOM 1005 O O . ASN A 1 126 ? 17.828 -11.373 -11.425 1.00 71.00 126 ASN A O 1
ATOM 1009 N N . GLU A 1 127 ? 17.937 -9.170 -10.963 1.00 82.31 127 GLU A N 1
ATOM 1010 C CA . GLU A 1 127 ? 18.442 -9.273 -9.590 1.00 82.31 127 GLU A CA 1
ATOM 1011 C C . GLU A 1 127 ? 17.340 -9.082 -8.532 1.00 82.31 127 GLU A C 1
ATOM 1013 O O . GLU A 1 127 ? 17.596 -8.624 -7.411 1.00 82.31 127 GLU A O 1
ATOM 1018 N N . ASN A 1 128 ? 16.094 -9.440 -8.858 1.00 85.12 128 ASN A N 1
ATOM 1019 C CA . ASN A 1 128 ? 14.984 -9.407 -7.918 1.00 85.12 128 ASN A CA 1
ATOM 1020 C C . ASN A 1 128 ? 15.324 -10.148 -6.624 1.00 85.12 128 ASN A C 1
ATOM 1022 O O . ASN A 1 128 ? 15.699 -11.322 -6.605 1.00 85.12 128 ASN A O 1
ATOM 1026 N N . ALA A 1 129 ? 15.132 -9.454 -5.507 1.00 90.50 129 ALA A N 1
ATOM 1027 C CA . ALA A 1 129 ? 15.371 -10.017 -4.192 1.00 90.50 129 ALA A CA 1
ATOM 1028 C C . ALA A 1 129 ? 14.264 -9.625 -3.222 1.00 90.50 129 ALA A C 1
ATOM 1030 O O . ALA A 1 129 ? 13.594 -8.596 -3.363 1.00 90.50 129 ALA A O 1
ATOM 1031 N N . PHE A 1 130 ? 14.076 -10.448 -2.199 1.00 95.25 130 PHE A N 1
ATOM 1032 C CA . PHE A 1 130 ? 13.105 -10.187 -1.153 1.00 95.25 130 PHE A CA 1
ATOM 1033 C C . PHE A 1 130 ? 13.491 -10.889 0.149 1.00 95.25 130 PHE A C 1
ATOM 1035 O O . PHE A 1 130 ? 14.270 -11.842 0.160 1.00 95.25 130 PHE A O 1
ATOM 1042 N N . GLY A 1 131 ? 12.947 -10.424 1.272 1.00 96.88 131 GLY A N 1
ATOM 1043 C CA . GLY A 1 131 ? 13.222 -11.022 2.574 1.00 96.88 131 GLY A CA 1
ATOM 1044 C C . GLY A 1 131 ? 12.220 -10.633 3.655 1.00 96.88 131 GLY A C 1
ATOM 1045 O O . GLY A 1 131 ? 11.475 -9.661 3.532 1.00 96.88 131 GLY A O 1
ATOM 1046 N N . GLY A 1 132 ? 12.219 -11.395 4.749 1.00 97.81 132 GLY A N 1
ATOM 1047 C CA . GLY A 1 132 ? 11.324 -11.176 5.885 1.00 97.81 132 GLY A CA 1
ATOM 1048 C C . GLY A 1 132 ? 9.869 -11.564 5.598 1.00 97.81 132 GLY A C 1
ATOM 1049 O O . GLY A 1 132 ? 9.592 -12.533 4.894 1.00 97.81 132 GLY A O 1
ATOM 1050 N N . THR A 1 133 ? 8.921 -10.837 6.194 1.00 98.12 133 THR A N 1
ATOM 1051 C CA . THR A 1 133 ? 7.483 -11.119 6.074 1.00 98.12 133 THR A CA 1
ATOM 1052 C C . THR A 1 133 ? 6.799 -10.172 5.095 1.00 98.12 133 THR A C 1
ATOM 1054 O O . THR A 1 133 ? 6.481 -9.029 5.427 1.00 98.12 133 THR A O 1
ATOM 1057 N N . LEU A 1 134 ? 6.489 -10.703 3.920 1.00 98.06 134 LEU A N 1
ATOM 1058 C CA . LEU A 1 134 ? 5.861 -9.988 2.810 1.00 98.06 134 LEU A CA 1
ATOM 1059 C C . LEU A 1 134 ? 4.346 -10.193 2.758 1.00 98.06 134 LEU A C 1
ATOM 1061 O O . LEU A 1 134 ? 3.852 -11.119 3.416 1.00 98.06 134 LEU A O 1
ATOM 1065 N N . PRO A 1 135 ? 3.610 -9.366 1.994 1.00 98.25 135 PRO A N 1
ATOM 1066 C CA . PRO A 1 135 ? 2.259 -9.726 1.595 1.00 98.25 135 PRO A CA 1
ATOM 1067 C C . PRO A 1 135 ? 2.235 -11.040 0.804 1.00 98.25 135 PRO A C 1
ATOM 1069 O O . PRO A 1 135 ? 3.269 -11.604 0.452 1.00 98.25 135 PRO A O 1
ATOM 1072 N N . ASP A 1 136 ? 1.039 -11.565 0.572 1.00 98.50 136 ASP A N 1
ATOM 1073 C CA . ASP A 1 136 ? 0.868 -12.675 -0.356 1.00 98.50 136 ASP A CA 1
ATOM 1074 C C . ASP A 1 136 ? 1.164 -12.186 -1.783 1.00 98.50 136 ASP A C 1
ATOM 1076 O O . ASP A 1 136 ? 0.700 -11.112 -2.181 1.00 98.50 136 ASP A O 1
ATOM 1080 N N . GLY A 1 137 ? 1.903 -12.986 -2.545 1.00 96.38 137 GLY A N 1
ATOM 1081 C CA . GLY A 1 137 ? 2.370 -12.611 -3.872 1.00 96.38 137 GLY A CA 1
ATOM 1082 C C . GLY A 1 137 ? 3.420 -13.573 -4.418 1.00 96.38 137 GLY A C 1
ATOM 1083 O O . GLY A 1 137 ? 3.784 -14.543 -3.746 1.00 96.38 137 GLY A O 1
ATOM 1084 N N . ASP A 1 138 ? 3.901 -13.266 -5.617 1.00 94.38 138 ASP A N 1
ATOM 1085 C CA . ASP A 1 138 ? 5.111 -13.834 -6.217 1.00 94.38 138 ASP A CA 1
ATOM 1086 C C . ASP A 1 138 ? 6.142 -12.708 -6.362 1.00 94.38 138 ASP A C 1
ATOM 1088 O O . ASP A 1 138 ? 5.799 -11.578 -6.705 1.00 94.38 138 ASP A O 1
ATOM 1092 N N . TYR A 1 139 ? 7.391 -13.000 -6.028 1.00 91.69 139 TYR A N 1
ATOM 1093 C CA . TYR A 1 139 ? 8.483 -12.028 -5.959 1.00 91.69 139 TYR A CA 1
ATOM 1094 C C . TYR A 1 139 ? 9.759 -12.555 -6.623 1.00 91.69 139 TYR A C 1
ATOM 1096 O O . TYR A 1 139 ? 10.845 -12.047 -6.341 1.00 91.69 139 TYR A O 1
ATOM 1104 N N . GLY A 1 140 ? 9.647 -13.629 -7.410 1.00 86.56 140 GLY A N 1
ATOM 1105 C CA . GLY A 1 140 ? 10.767 -14.222 -8.129 1.00 86.56 140 GLY A CA 1
ATOM 1106 C C . GLY A 1 140 ? 11.093 -13.433 -9.393 1.00 86.56 140 GLY A C 1
ATOM 1107 O O . GLY A 1 140 ? 11.664 -12.348 -9.338 1.00 86.56 140 GLY A O 1
ATOM 1108 N N . ARG A 1 141 ? 10.742 -14.007 -10.545 1.00 83.06 141 ARG A N 1
ATOM 1109 C CA . ARG A 1 141 ? 10.998 -13.390 -11.852 1.00 83.06 141 ARG A CA 1
ATOM 1110 C C . ARG A 1 141 ? 10.162 -12.123 -12.044 1.00 83.06 141 ARG A C 1
ATOM 1112 O O . ARG A 1 141 ? 10.719 -11.063 -12.266 1.00 83.06 141 ARG A O 1
ATOM 1119 N N . ASN A 1 142 ? 8.853 -12.244 -11.868 1.00 86.88 142 ASN A N 1
ATOM 1120 C CA . ASN A 1 142 ? 7.911 -11.133 -11.949 1.00 86.88 142 ASN A CA 1
ATOM 1121 C C . ASN A 1 142 ? 7.438 -10.753 -10.546 1.00 86.88 142 ASN A C 1
ATOM 1123 O O . ASN A 1 142 ? 7.656 -11.498 -9.582 1.00 86.88 142 ASN A O 1
ATOM 1127 N N . THR A 1 143 ? 6.717 -9.639 -10.438 1.00 90.38 143 THR A N 1
ATOM 1128 C CA . THR A 1 143 ? 6.054 -9.266 -9.191 1.00 90.38 143 THR A CA 1
ATOM 1129 C C . THR A 1 143 ? 4.557 -9.472 -9.314 1.00 90.38 143 THR A C 1
ATOM 1131 O O . THR A 1 143 ? 3.895 -8.892 -10.162 1.00 90.38 143 THR A O 1
ATOM 1134 N N . ASP A 1 144 ? 3.985 -10.254 -8.414 1.00 94.31 144 ASP A N 1
ATOM 1135 C CA . ASP A 1 144 ? 2.550 -10.285 -8.170 1.00 94.31 144 ASP A CA 1
ATOM 1136 C C . ASP A 1 144 ? 2.298 -9.861 -6.726 1.00 94.31 144 ASP A C 1
ATOM 1138 O O . ASP A 1 144 ? 2.901 -10.400 -5.797 1.00 94.31 144 ASP A O 1
ATOM 1142 N N . ILE A 1 145 ? 1.416 -8.884 -6.523 1.00 97.50 145 ILE A N 1
ATOM 1143 C CA . ILE A 1 145 ? 0.980 -8.486 -5.186 1.00 97.50 145 ILE A CA 1
ATOM 1144 C C . ILE A 1 145 ? -0.520 -8.677 -5.080 1.00 97.50 145 ILE A C 1
ATOM 1146 O O . ILE A 1 145 ? -1.316 -8.126 -5.846 1.00 97.50 145 ILE A O 1
ATOM 1150 N N . GLN A 1 146 ? -0.912 -9.410 -4.046 1.00 98.56 146 GLN A N 1
ATOM 1151 C CA . GLN A 1 146 ? -2.303 -9.660 -3.733 1.00 98.56 146 GLN A CA 1
ATOM 1152 C C . GLN A 1 146 ? -2.830 -8.563 -2.808 1.00 98.56 146 GLN A C 1
ATOM 1154 O O . GLN A 1 146 ? -2.225 -8.214 -1.790 1.00 98.56 146 GLN A O 1
ATOM 1159 N N . TYR A 1 147 ? -4.007 -8.047 -3.133 1.00 98.75 147 TYR A N 1
ATOM 1160 C CA . TYR A 1 147 ? -4.671 -6.974 -2.410 1.00 98.75 147 TYR A CA 1
ATOM 1161 C C . TYR A 1 147 ? -6.006 -7.428 -1.834 1.00 98.75 147 TYR A C 1
ATOM 1163 O O . TYR A 1 147 ? -6.695 -8.314 -2.345 1.00 98.75 147 TYR A O 1
ATOM 1171 N N . CYS A 1 148 ? -6.377 -6.751 -0.757 1.00 98.81 148 CYS A N 1
ATOM 1172 C CA . CYS A 1 148 ? -7.692 -6.798 -0.159 1.00 98.81 148 CYS A CA 1
ATOM 1173 C C . CYS A 1 148 ? -8.275 -5.403 -0.218 1.00 98.81 148 CYS A C 1
ATOM 1175 O O . CYS A 1 148 ? -7.785 -4.495 0.454 1.00 98.81 148 CYS A O 1
ATOM 1177 N N . CYS A 1 149 ? -9.334 -5.234 -0.997 1.00 98.69 149 CYS A N 1
ATOM 1178 C CA . CYS A 1 149 ? -9.972 -3.941 -1.199 1.00 98.69 149 CYS A CA 1
ATOM 1179 C C . CYS A 1 149 ? -11.443 -3.970 -0.782 1.00 98.69 149 CYS A C 1
ATOM 1181 O O . CYS A 1 149 ? -12.108 -5.005 -0.848 1.00 98.69 149 CYS A O 1
ATOM 1183 N N . ARG A 1 150 ? -11.948 -2.820 -0.341 1.00 98.44 150 ARG A N 1
ATOM 1184 C CA . ARG A 1 150 ? -13.365 -2.605 -0.028 1.00 98.44 150 ARG A CA 1
ATOM 1185 C C . ARG A 1 150 ? -13.806 -1.236 -0.526 1.00 98.44 150 ARG A C 1
ATOM 1187 O O . ARG A 1 150 ? -12.981 -0.333 -0.644 1.00 98.44 150 ARG A O 1
ATOM 1194 N N . THR A 1 151 ? -15.094 -1.109 -0.827 1.00 98.00 151 THR A N 1
ATOM 1195 C CA . THR A 1 151 ? -15.733 0.111 -1.356 1.00 98.00 151 THR A CA 1
ATOM 1196 C C . THR A 1 151 ? -17.133 0.298 -0.765 1.00 98.00 151 THR A C 1
ATOM 1198 O O . THR A 1 151 ? -18.055 0.769 -1.425 1.00 98.00 151 THR A O 1
ATOM 1201 N N . ASP A 1 152 ? -17.335 -0.155 0.472 1.00 98.12 152 ASP A N 1
ATOM 1202 C CA . ASP A 1 152 ? -18.649 -0.292 1.107 1.00 98.12 152 ASP A CA 1
ATOM 1203 C C . ASP A 1 152 ? -19.070 0.939 1.932 1.00 98.12 152 ASP A C 1
ATOM 1205 O O . ASP A 1 152 ? -20.041 0.877 2.696 1.00 98.12 152 ASP A O 1
ATOM 1209 N N . ARG A 1 153 ? -18.337 2.055 1.791 1.00 98.19 153 ARG A N 1
ATOM 1210 C CA . ARG A 1 153 ? -18.679 3.389 2.315 1.00 98.19 153 ARG A CA 1
ATOM 1211 C C . ARG A 1 153 ? -17.835 4.489 1.654 1.00 98.19 153 ARG A C 1
ATOM 1213 O O . ARG A 1 153 ? -16.702 4.243 1.251 1.00 98.19 153 ARG A O 1
ATOM 1220 N N . SER A 1 154 ? -18.394 5.700 1.574 1.00 98.00 154 SER A N 1
ATOM 1221 C CA . SER A 1 154 ? -17.732 6.894 1.025 1.00 98.00 154 SER A CA 1
ATOM 1222 C C . SER A 1 154 ? -16.419 7.227 1.741 1.00 98.00 154 SER A C 1
ATOM 1224 O O . SER A 1 154 ? -16.346 7.156 2.969 1.00 98.00 154 SER A O 1
ATOM 1226 N N . THR A 1 155 ? -15.423 7.680 0.975 1.00 98.00 155 THR A N 1
ATOM 1227 C CA . THR A 1 155 ? -14.139 8.184 1.488 1.00 98.00 155 THR A CA 1
ATOM 1228 C C . THR A 1 155 ? -14.297 9.378 2.425 1.00 98.00 155 THR A C 1
ATOM 1230 O O . THR A 1 155 ? -13.453 9.572 3.291 1.00 98.00 155 THR A O 1
ATOM 1233 N N . ASN A 1 156 ? -15.383 10.150 2.300 1.00 97.88 156 ASN A N 1
ATOM 1234 C CA . ASN A 1 156 ? -15.646 11.331 3.129 1.00 97.88 156 ASN A CA 1
ATOM 1235 C C . ASN A 1 156 ? -16.201 10.991 4.514 1.00 97.88 156 ASN A C 1
ATOM 1237 O O . ASN A 1 156 ? -16.313 11.878 5.351 1.00 97.88 156 ASN A O 1
ATOM 1241 N N . THR A 1 157 ? -16.589 9.737 4.766 1.00 98.31 157 THR A N 1
ATOM 1242 C CA . THR A 1 157 ? -16.966 9.306 6.116 1.00 98.31 157 THR A CA 1
ATOM 1243 C C . THR A 1 157 ? -15.710 8.843 6.847 1.00 98.31 157 THR A C 1
ATOM 1245 O O . THR A 1 157 ? -15.187 7.794 6.465 1.00 98.31 157 THR A O 1
ATOM 1248 N N . PRO A 1 158 ? -15.215 9.570 7.869 1.00 98.06 158 PRO A N 1
ATOM 1249 C CA . PRO A 1 158 ? -13.975 9.203 8.537 1.00 98.06 158 PRO A CA 1
ATOM 1250 C C . PRO A 1 158 ? -14.072 7.831 9.200 1.00 98.06 158 PRO A C 1
ATOM 1252 O O . PRO A 1 158 ? -15.101 7.491 9.788 1.00 98.06 158 PRO A O 1
ATOM 1255 N N . ILE A 1 159 ? -12.996 7.054 9.102 1.00 97.81 159 ILE A N 1
ATOM 1256 C CA . ILE A 1 159 ? -12.864 5.763 9.776 1.00 97.81 159 ILE A CA 1
ATOM 1257 C C . ILE A 1 159 ? -11.977 5.879 11.014 1.00 97.81 159 ILE A C 1
ATOM 1259 O O . ILE A 1 159 ? -11.035 6.670 11.038 1.00 97.81 159 ILE A O 1
ATOM 1263 N N . ASP A 1 160 ? -12.260 5.057 12.021 1.00 95.88 160 ASP A N 1
ATOM 1264 C CA . ASP A 1 160 ? -11.417 4.927 13.205 1.00 95.88 160 ASP A CA 1
ATOM 1265 C C . ASP A 1 160 ? -10.353 3.844 12.967 1.00 95.88 160 ASP A C 1
ATOM 1267 O O . ASP A 1 160 ? -10.664 2.669 12.753 1.00 95.88 160 ASP A O 1
ATOM 1271 N N . LEU A 1 161 ? -9.088 4.255 12.997 1.00 96.44 161 LEU A N 1
ATOM 1272 C CA . LEU A 1 161 ? -7.903 3.400 12.985 1.00 96.44 161 LEU A CA 1
ATOM 1273 C C . LEU A 1 161 ? -6.914 3.922 14.039 1.00 96.44 161 LEU A C 1
ATOM 1275 O O . LEU A 1 161 ? -7.056 5.060 14.486 1.00 96.44 161 LEU A O 1
ATOM 1279 N N . PRO A 1 162 ? -5.921 3.123 14.464 1.00 95.25 162 PRO A N 1
ATOM 1280 C CA . PRO A 1 162 ? -4.914 3.591 15.411 1.00 95.25 162 PRO A CA 1
ATOM 1281 C C . PRO A 1 162 ? -4.132 4.787 14.850 1.00 95.25 162 PRO A C 1
ATOM 1283 O O . PRO A 1 162 ? -3.593 4.709 13.750 1.00 95.25 162 PRO A O 1
ATOM 1286 N N . THR A 1 163 ? -4.040 5.868 15.625 1.00 95.62 163 THR A N 1
ATOM 1287 C CA . THR A 1 163 ? -3.413 7.141 15.215 1.00 95.62 163 THR A CA 1
ATOM 1288 C C . THR A 1 163 ? -2.080 7.420 15.910 1.00 95.62 163 THR A C 1
ATOM 1290 O O . THR A 1 163 ? -1.479 8.469 15.723 1.00 95.62 163 THR A O 1
ATOM 1293 N N . SER A 1 164 ? -1.584 6.486 16.728 1.00 93.06 164 SER A N 1
ATOM 1294 C CA . SER A 1 164 ? -0.343 6.675 17.493 1.00 93.06 164 SER A CA 1
ATOM 1295 C C . SER A 1 164 ? 0.925 6.680 16.636 1.00 93.06 164 SER A C 1
ATOM 1297 O O . SER A 1 164 ? 1.983 7.089 17.112 1.00 93.06 164 SER A O 1
ATOM 1299 N N . LYS A 1 165 ? 0.837 6.202 15.392 1.00 94.81 165 LYS A N 1
ATOM 1300 C CA . LYS A 1 165 ? 1.906 6.244 14.396 1.00 94.81 165 LYS A CA 1
ATOM 1301 C C . LYS A 1 165 ? 1.320 6.472 13.004 1.00 94.81 165 LYS A C 1
ATOM 1303 O O . LYS A 1 165 ? 0.223 5.972 12.741 1.00 94.81 165 LYS A O 1
ATOM 1308 N N . PRO A 1 166 ? 2.074 7.114 12.097 1.00 97.69 166 PRO A N 1
ATOM 1309 C CA . PRO A 1 166 ? 1.692 7.183 10.700 1.00 97.69 166 PRO A CA 1
ATOM 1310 C C . PRO A 1 166 ? 1.583 5.811 10.040 1.00 97.69 166 PRO A C 1
ATOM 1312 O O . PRO A 1 166 ? 2.239 4.851 10.455 1.00 97.69 166 PRO A O 1
ATOM 1315 N N . PHE A 1 167 ? 0.765 5.718 8.997 1.00 98.56 167 PHE A N 1
ATOM 1316 C CA . PHE A 1 167 ? 0.580 4.492 8.221 1.00 98.56 167 PHE A CA 1
ATOM 1317 C C . PHE A 1 167 ? 0.105 4.790 6.800 1.00 98.56 167 PHE A C 1
ATOM 1319 O O . PHE A 1 167 ? -0.341 5.893 6.494 1.00 98.56 167 PHE A O 1
ATOM 1326 N N . TYR A 1 168 ? 0.164 3.770 5.945 1.00 98.75 168 TYR A N 1
ATOM 1327 C CA . TYR A 1 168 ? -0.405 3.812 4.604 1.00 98.75 168 TYR A CA 1
ATOM 1328 C C . TYR A 1 168 ? -1.640 2.930 4.481 1.00 98.75 168 TYR A C 1
ATOM 1330 O O . TYR A 1 168 ? -1.653 1.795 4.962 1.00 98.75 168 TYR A O 1
ATOM 1338 N N . LEU A 1 169 ? -2.631 3.416 3.739 1.00 98.75 169 LEU A N 1
ATOM 1339 C CA . LEU A 1 169 ? -3.587 2.565 3.028 1.00 98.75 169 LEU A CA 1
ATOM 1340 C C . LEU A 1 169 ? -3.348 2.719 1.528 1.00 98.75 169 LEU A C 1
ATOM 1342 O O . LEU A 1 169 ? -2.911 3.773 1.070 1.00 98.75 169 LEU A O 1
ATOM 1346 N N . VAL A 1 170 ? -3.644 1.683 0.748 1.00 98.75 170 VAL A N 1
ATOM 1347 C CA . VAL A 1 170 ? -3.541 1.774 -0.712 1.00 98.75 170 VAL A CA 1
ATOM 1348 C C . VAL A 1 170 ? -4.841 2.385 -1.242 1.00 98.75 170 VAL A C 1
ATOM 1350 O O . VAL A 1 170 ? -5.942 1.977 -0.850 1.00 98.75 170 VAL A O 1
ATOM 1353 N N .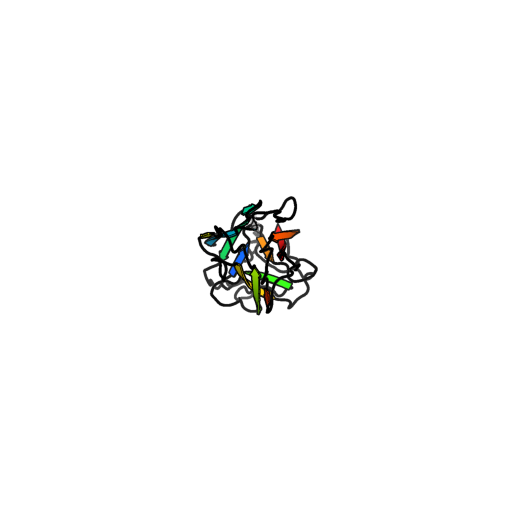 LYS A 1 171 ? -4.730 3.413 -2.085 1.00 98.56 171 LYS A N 1
ATOM 1354 C CA . LYS A 1 171 ? -5.872 4.191 -2.578 1.00 98.56 171 LYS A CA 1
ATOM 1355 C C . LYS A 1 171 ? -6.758 3.301 -3.450 1.00 98.56 171 LYS A C 1
ATOM 1357 O O . LYS A 1 171 ? -6.254 2.521 -4.250 1.00 98.56 171 LYS A O 1
ATOM 1362 N N . LYS A 1 172 ? -8.086 3.402 -3.313 1.00 97.88 172 LYS A N 1
ATOM 1363 C CA . LYS A 1 172 ? -9.052 2.568 -4.066 1.00 97.88 172 LYS A CA 1
ATOM 1364 C C . LYS A 1 172 ? -9.964 3.340 -5.025 1.00 97.88 172 LYS A C 1
ATOM 1366 O O . LYS A 1 172 ? -10.501 2.742 -5.957 1.00 97.88 172 LYS A O 1
ATOM 1371 N N . SER A 1 173 ? -10.157 4.635 -4.789 1.00 94.81 173 SER A N 1
ATOM 1372 C CA . SER A 1 173 ? -11.051 5.511 -5.564 1.00 94.81 173 SER A CA 1
ATOM 1373 C C . SER A 1 173 ? -10.339 6.795 -5.966 1.00 94.81 173 SER A C 1
ATOM 1375 O O . SER A 1 173 ? -9.141 6.894 -5.747 1.00 94.81 173 SER A O 1
ATOM 1377 N N . SER A 1 174 ? -11.047 7.786 -6.513 1.00 93.94 174 SER A N 1
ATOM 1378 C CA . SER A 1 174 ? -10.471 9.085 -6.883 1.00 93.94 174 SER A CA 1
ATOM 1379 C C . SER A 1 174 ? -9.897 9.874 -5.701 1.00 93.94 174 SER A C 1
ATOM 1381 O O . SER A 1 174 ? -8.990 10.673 -5.912 1.00 93.94 174 SER A O 1
ATOM 1383 N N . ALA A 1 175 ? -10.364 9.622 -4.475 1.00 97.38 175 ALA A N 1
ATOM 1384 C CA . ALA A 1 175 ? -9.891 10.273 -3.257 1.00 97.38 175 ALA A CA 1
ATOM 1385 C C . ALA A 1 175 ? -9.379 9.260 -2.222 1.00 97.38 175 ALA A C 1
ATOM 1387 O O . ALA A 1 175 ? -9.727 8.072 -2.249 1.00 97.38 175 ALA A O 1
ATOM 1388 N N . CYS A 1 176 ? -8.576 9.753 -1.282 1.00 98.56 176 CYS A N 1
ATOM 1389 C CA . CYS A 1 176 ? -8.177 9.002 -0.101 1.00 98.56 176 CYS A CA 1
ATOM 1390 C C . CYS A 1 176 ? -9.308 8.907 0.928 1.00 98.56 176 CYS A C 1
ATOM 1392 O O . CYS A 1 176 ? -10.042 9.867 1.167 1.00 98.56 176 CYS A O 1
ATOM 1394 N N . GLN A 1 177 ? -9.426 7.743 1.568 1.00 98.75 177 GLN A N 1
ATOM 1395 C CA . GLN A 1 177 ? -10.321 7.527 2.705 1.00 98.75 177 GLN A CA 1
ATOM 1396 C C . GLN A 1 177 ? -9.935 8.464 3.857 1.00 98.75 177 GLN A C 1
ATOM 1398 O O . GLN A 1 177 ? -8.776 8.492 4.242 1.00 98.75 177 GLN A O 1
ATOM 1403 N N . GLN A 1 178 ? -10.874 9.195 4.449 1.00 98.62 178 GLN A N 1
ATOM 1404 C CA . GLN A 1 178 ? -10.605 10.003 5.641 1.00 98.62 178 GLN A CA 1
ATOM 1405 C C . GLN A 1 178 ? -10.406 9.098 6.864 1.00 98.62 178 GLN A C 1
ATOM 1407 O O . GLN A 1 178 ? -11.186 8.161 7.061 1.00 98.62 178 GLN A O 1
ATOM 1412 N N . VAL A 1 179 ? -9.401 9.384 7.694 1.00 98.44 179 VAL A N 1
ATOM 1413 C CA . VAL A 1 179 ? -9.156 8.721 8.988 1.00 98.44 179 VAL A CA 1
ATOM 1414 C C . VAL A 1 179 ? -9.326 9.761 10.085 1.00 98.44 179 VAL A C 1
ATOM 1416 O O . VAL A 1 179 ? -8.760 10.850 10.013 1.00 98.44 179 VAL A O 1
ATOM 1419 N N . LYS A 1 180 ? -10.135 9.450 11.097 1.00 97.94 180 LYS A N 1
ATOM 1420 C CA . LYS A 1 180 ? -10.432 10.397 12.170 1.00 97.94 180 LYS A CA 1
ATOM 1421 C C . LYS A 1 180 ? -9.153 10.755 12.935 1.00 97.94 180 LYS A C 1
ATOM 1423 O O . LYS A 1 180 ? -8.466 9.872 13.435 1.00 97.94 180 LYS A O 1
ATOM 1428 N N . GLY A 1 181 ? -8.878 12.054 13.061 1.00 96.69 181 GLY A N 1
ATOM 1429 C CA . GLY A 1 181 ? -7.741 12.565 13.832 1.00 96.69 181 GLY A CA 1
ATOM 1430 C C . GLY A 1 181 ? -6.382 12.484 13.131 1.00 96.69 181 GLY A C 1
ATOM 1431 O O . GLY A 1 181 ? -5.381 12.701 13.800 1.00 96.69 181 GLY A O 1
ATOM 1432 N N . MET A 1 182 ? -6.343 12.188 11.828 1.00 98.12 182 MET A N 1
ATOM 1433 C CA . MET A 1 182 ? -5.116 12.158 11.023 1.00 98.12 182 MET A CA 1
ATOM 1434 C C . MET A 1 182 ? -5.282 13.058 9.798 1.00 98.12 182 MET A C 1
ATOM 1436 O O . MET A 1 182 ? -6.375 13.132 9.227 1.00 98.12 182 MET A O 1
ATOM 1440 N N . ASN A 1 183 ? -4.199 13.688 9.355 1.00 98.31 183 ASN A N 1
ATOM 1441 C CA . ASN A 1 183 ? -4.148 14.295 8.028 1.00 98.31 183 ASN A CA 1
ATOM 1442 C C . ASN A 1 183 ? -3.867 13.215 6.984 1.00 98.31 183 ASN A C 1
ATOM 1444 O O . ASN A 1 183 ? -3.335 12.156 7.315 1.00 98.31 183 ASN A O 1
ATOM 1448 N N . VAL A 1 184 ? -4.220 13.471 5.723 1.00 98.44 184 VAL A N 1
ATOM 1449 C CA . VAL A 1 184 ? -3.954 12.538 4.625 1.00 98.44 184 VAL A CA 1
ATOM 1450 C C . VAL A 1 184 ? -3.228 13.220 3.473 1.00 98.44 184 VAL A C 1
ATOM 1452 O O . VAL A 1 184 ? -3.643 14.286 3.022 1.00 98.44 184 VAL A O 1
ATOM 1455 N N . SER A 1 185 ? -2.163 12.581 2.990 1.00 98.19 185 SER A N 1
ATOM 1456 C CA . SER A 1 185 ? -1.428 12.954 1.781 1.00 98.19 185 SER A CA 1
ATOM 1457 C C . SER A 1 185 ? -1.489 11.809 0.775 1.00 98.19 185 SER A C 1
ATOM 1459 O O . SER A 1 185 ? -1.299 10.647 1.135 1.00 98.19 185 SER A O 1
ATOM 1461 N N . GLU A 1 186 ? -1.779 12.121 -0.484 1.00 98.25 186 GLU A N 1
ATOM 1462 C CA . GLU A 1 186 ? -1.716 11.136 -1.557 1.00 98.25 186 GLU A CA 1
ATOM 1463 C C . GLU A 1 186 ? -0.294 11.034 -2.097 1.00 98.25 186 GLU A C 1
ATOM 1465 O O . GLU A 1 186 ? 0.311 12.024 -2.507 1.00 98.25 186 GLU A O 1
ATOM 1470 N N . GLU A 1 187 ? 0.221 9.813 -2.137 1.00 98.31 187 GLU A N 1
ATOM 1471 C CA . GLU A 1 187 ? 1.555 9.514 -2.632 1.00 98.31 187 GLU A CA 1
ATOM 1472 C C . GLU A 1 187 ? 1.504 8.393 -3.663 1.00 98.31 187 GLU A C 1
ATOM 1474 O O . GLU A 1 187 ? 0.578 7.586 -3.663 1.00 98.31 187 GLU A O 1
ATOM 1479 N N . TYR A 1 188 ? 2.483 8.314 -4.557 1.00 97.56 188 TYR A N 1
ATOM 1480 C CA . TYR A 1 188 ? 2.536 7.239 -5.541 1.00 97.56 188 TYR A CA 1
ATOM 1481 C C . TYR A 1 188 ? 3.935 6.659 -5.688 1.00 97.56 188 TYR A C 1
ATOM 1483 O O . TYR A 1 188 ? 4.936 7.325 -5.419 1.00 97.56 188 TYR A O 1
ATOM 1491 N N . ILE A 1 189 ? 3.969 5.413 -6.157 1.00 95.31 189 ILE A N 1
ATOM 1492 C CA . ILE A 1 189 ? 5.161 4.755 -6.690 1.00 95.31 189 ILE A CA 1
ATOM 1493 C C . ILE A 1 189 ? 4.820 4.329 -8.113 1.00 95.31 189 ILE A C 1
ATOM 1495 O O . ILE A 1 189 ? 3.807 3.664 -8.342 1.00 95.31 189 ILE A O 1
ATOM 1499 N N . LYS A 1 190 ? 5.659 4.743 -9.055 1.00 92.81 190 LYS A N 1
ATOM 1500 C CA . LYS A 1 190 ? 5.647 4.322 -10.448 1.00 92.81 190 LYS A CA 1
ATOM 1501 C C . LYS A 1 190 ? 6.839 3.407 -10.682 1.00 92.81 190 LYS A C 1
ATOM 1503 O O . LYS A 1 190 ? 7.970 3.840 -10.457 1.00 92.81 190 LYS A O 1
ATOM 1508 N N . THR A 1 191 ? 6.567 2.204 -11.167 1.00 88.44 191 THR A N 1
ATOM 1509 C CA . THR A 1 191 ? 7.578 1.257 -11.638 1.00 88.44 191 THR A CA 1
ATOM 1510 C C . THR A 1 191 ? 7.633 1.303 -13.165 1.00 88.44 191 THR A C 1
ATOM 1512 O O . THR A 1 191 ? 6.597 1.375 -13.830 1.00 88.44 191 THR A O 1
ATOM 1515 N N . ASP A 1 192 ? 8.838 1.381 -13.718 1.00 80.50 192 ASP A N 1
ATOM 1516 C CA . ASP A 1 192 ? 9.122 1.154 -15.131 1.00 80.50 192 ASP A CA 1
ATOM 1517 C C . ASP A 1 192 ? 9.351 -0.348 -15.301 1.00 80.50 192 ASP A C 1
ATOM 1519 O O . ASP A 1 192 ? 10.303 -0.907 -14.748 1.00 80.50 192 ASP A O 1
ATOM 1523 N N . ASP A 1 193 ? 8.400 -0.984 -15.976 1.00 73.25 193 ASP A N 1
ATOM 1524 C CA . ASP A 1 193 ? 8.337 -2.435 -16.160 1.00 73.25 193 ASP A CA 1
ATOM 1525 C C . ASP A 1 193 ? 8.821 -2.785 -17.581 1.00 73.25 193 ASP A C 1
ATOM 1527 O O . ASP A 1 193 ? 9.096 -1.876 -18.368 1.00 73.25 193 ASP A O 1
ATOM 1531 N N . GLU A 1 194 ? 8.900 -4.074 -17.930 1.00 67.69 194 GLU A N 1
ATOM 1532 C CA . GLU A 1 194 ? 9.514 -4.566 -19.175 1.00 67.69 194 GLU A CA 1
ATOM 1533 C C . GLU A 1 194 ? 9.047 -3.804 -20.438 1.00 67.69 194 GLU A C 1
ATOM 1535 O O . GLU A 1 194 ? 7.854 -3.567 -20.683 1.00 67.69 194 GLU A O 1
ATOM 1540 N N . ASP A 1 195 ? 10.008 -3.450 -21.293 1.00 67.44 195 ASP A N 1
ATOM 1541 C CA . ASP A 1 195 ? 9.780 -2.645 -22.494 1.00 67.44 195 ASP A CA 1
ATOM 1542 C C . ASP A 1 195 ? 9.225 -3.441 -23.679 1.00 67.44 195 ASP A C 1
ATOM 1544 O O . ASP A 1 195 ? 8.616 -2.864 -24.594 1.00 67.44 195 ASP A O 1
ATOM 1548 N N . LYS A 1 196 ? 9.452 -4.758 -23.697 1.00 63.22 196 LYS A N 1
ATOM 1549 C CA . LYS A 1 196 ? 9.122 -5.653 -24.812 1.00 63.22 196 LYS A CA 1
ATOM 1550 C C . LYS A 1 196 ? 8.226 -6.793 -24.349 1.00 63.22 196 LYS A C 1
ATOM 1552 O O . LYS A 1 196 ? 8.573 -7.551 -23.466 1.00 63.22 196 LYS A O 1
ATOM 1557 N N . ASN A 1 197 ? 7.102 -6.994 -25.040 1.00 67.25 197 ASN A N 1
ATOM 1558 C CA . ASN A 1 197 ? 6.127 -8.048 -24.716 1.00 67.25 197 ASN A CA 1
ATOM 1559 C C . ASN A 1 197 ? 5.566 -7.985 -23.285 1.00 67.25 197 ASN A C 1
ATOM 1561 O O . ASN A 1 197 ? 5.153 -9.022 -22.781 1.00 67.25 197 ASN A O 1
ATOM 1565 N N . ASN A 1 198 ? 5.499 -6.789 -22.699 1.00 76.38 198 ASN A N 1
ATOM 1566 C CA . ASN A 1 198 ? 4.984 -6.527 -21.360 1.00 76.38 198 ASN A CA 1
ATOM 1567 C C . ASN A 1 198 ? 3.603 -7.167 -21.111 1.00 76.38 198 ASN A C 1
ATOM 1569 O O . ASN A 1 198 ? 2.640 -6.910 -21.847 1.00 76.38 198 ASN A O 1
ATOM 1573 N N . LYS A 1 199 ? 3.514 -7.985 -20.060 1.00 83.88 199 LYS A N 1
ATOM 1574 C CA . LYS A 1 199 ? 2.311 -8.716 -19.625 1.00 83.88 199 LYS A CA 1
ATOM 1575 C C . LYS A 1 199 ? 1.760 -8.235 -18.286 1.00 83.88 199 LYS A C 1
ATOM 1577 O O . LYS A 1 199 ? 1.088 -9.004 -17.590 1.00 83.88 199 LYS A O 1
ATOM 1582 N N . ASN A 1 200 ? 1.986 -6.967 -17.947 1.00 86.88 200 ASN A N 1
ATOM 1583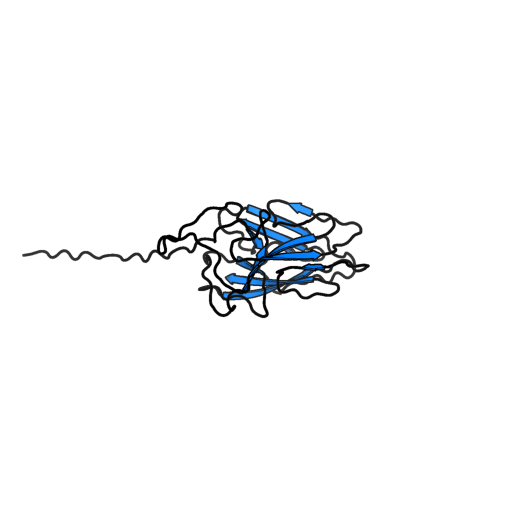 C CA . ASN A 1 200 ? 1.327 -6.297 -16.833 1.00 86.88 200 ASN A CA 1
ATOM 1584 C C . ASN A 1 200 ? -0.172 -6.614 -16.829 1.00 86.88 200 ASN A C 1
ATOM 1586 O O . ASN A 1 200 ? -0.867 -6.477 -17.841 1.00 86.88 200 ASN A O 1
ATOM 1590 N N . SER A 1 201 ? -0.685 -7.057 -15.685 1.00 90.69 201 SER A N 1
ATOM 1591 C CA . SER A 1 201 ? -2.085 -7.458 -15.568 1.00 90.69 201 SER A CA 1
ATOM 1592 C C . SER A 1 201 ? -2.637 -7.195 -14.173 1.00 90.69 201 SER A C 1
ATOM 1594 O O . SER A 1 201 ? -1.909 -6.961 -13.214 1.00 90.69 201 SER A O 1
ATOM 1596 N N . TRP A 1 202 ? -3.958 -7.137 -14.060 1.00 94.38 202 TRP A N 1
ATOM 1597 C CA . TRP A 1 202 ? -4.648 -6.880 -12.800 1.00 94.38 202 TRP A CA 1
ATOM 1598 C C . TRP A 1 202 ? -6.059 -7.450 -12.877 1.00 94.38 202 TRP A C 1
ATOM 1600 O O . TRP A 1 202 ? -6.708 -7.418 -13.927 1.00 94.38 202 TRP A O 1
ATOM 1610 N N . SER A 1 203 ? -6.568 -7.978 -11.766 1.00 94.94 203 SER A N 1
ATOM 1611 C CA . SER A 1 203 ? -7.936 -8.499 -11.727 1.00 94.94 203 SER A CA 1
ATOM 1612 C C . SER A 1 203 ? -8.544 -8.485 -10.325 1.00 94.94 203 SER A C 1
ATOM 1614 O O . SER A 1 203 ? -7.867 -8.273 -9.315 1.00 94.94 203 SER A O 1
ATOM 1616 N N . GLY A 1 204 ? -9.861 -8.698 -10.259 1.00 96.44 204 GLY A N 1
ATOM 1617 C CA . GLY A 1 204 ? -10.619 -8.702 -9.010 1.00 96.44 204 GLY A CA 1
ATOM 1618 C C . GLY A 1 204 ? -10.798 -7.302 -8.419 1.00 96.44 204 GLY A C 1
ATOM 1619 O O . GLY A 1 204 ? -11.002 -6.325 -9.135 1.00 96.44 204 GLY A O 1
ATOM 1620 N N . ASN A 1 205 ? -10.754 -7.201 -7.091 1.00 95.81 205 ASN A N 1
ATOM 1621 C CA . ASN A 1 205 ? -10.829 -5.936 -6.366 1.00 95.81 205 ASN A CA 1
ATOM 1622 C C . ASN A 1 205 ? -9.419 -5.433 -6.058 1.00 95.81 205 ASN A C 1
ATOM 1624 O O . ASN A 1 205 ? -8.852 -5.750 -5.014 1.00 95.81 205 ASN A O 1
ATOM 1628 N N . TYR A 1 206 ? -8.865 -4.662 -6.987 1.00 96.44 206 TYR A N 1
ATOM 1629 C CA . TYR A 1 206 ? -7.515 -4.109 -6.914 1.00 96.44 206 TYR A CA 1
ATOM 1630 C C . TYR A 1 206 ? -7.533 -2.588 -6.629 1.00 96.44 206 TYR A C 1
ATOM 1632 O O . TYR A 1 206 ? -8.597 -1.946 -6.719 1.00 96.44 206 TYR A O 1
ATOM 1640 N N . PRO A 1 207 ? -6.384 -2.006 -6.233 1.00 97.50 207 PRO A N 1
ATOM 1641 C CA . PRO A 1 207 ? -6.254 -0.581 -5.937 1.00 97.50 207 PRO A CA 1
ATOM 1642 C C . PRO A 1 207 ? -6.530 0.344 -7.125 1.00 97.50 207 PRO A C 1
ATOM 1644 O O . PRO A 1 207 ? -6.677 -0.082 -8.265 1.00 97.50 207 PRO A O 1
ATOM 1647 N N . SER A 1 208 ? -6.584 1.645 -6.849 1.00 94.31 208 SER A N 1
ATOM 1648 C CA . SER A 1 208 ? -6.487 2.666 -7.885 1.00 94.31 208 SER A CA 1
ATOM 1649 C C . SER A 1 208 ? -5.073 2.630 -8.451 1.00 94.31 208 SER A C 1
ATOM 1651 O O . SER A 1 208 ? -4.112 2.897 -7.728 1.00 94.31 208 SER A O 1
ATOM 1653 N N . ILE A 1 209 ? -4.968 2.309 -9.734 1.00 93.06 209 ILE A N 1
ATOM 1654 C CA . ILE A 1 209 ? -3.710 2.255 -10.471 1.00 93.06 209 ILE A CA 1
ATOM 1655 C C . ILE A 1 209 ? -3.839 3.053 -11.767 1.00 93.06 209 ILE A C 1
ATOM 1657 O O . ILE A 1 209 ? -4.932 3.134 -12.332 1.00 93.06 209 ILE A O 1
ATOM 1661 N N . ALA A 1 210 ? -2.737 3.634 -12.236 1.00 87.56 210 ALA A N 1
ATOM 1662 C CA . ALA A 1 210 ? -2.624 4.088 -13.620 1.00 87.56 210 ALA A CA 1
ATOM 1663 C C . ALA A 1 210 ? -1.803 3.057 -14.395 1.00 87.56 210 ALA A C 1
ATOM 1665 O O . ALA A 1 210 ? -0.793 2.570 -13.885 1.00 87.56 210 ALA A O 1
ATOM 1666 N N . THR A 1 211 ? -2.265 2.709 -15.594 1.00 79.00 211 THR A N 1
ATOM 1667 C CA . THR A 1 211 ? -1.717 1.604 -16.384 1.00 79.00 211 THR A CA 1
ATOM 1668 C C . THR A 1 211 ? -1.309 2.058 -17.783 1.00 79.00 211 THR A C 1
ATOM 1670 O O . THR A 1 211 ? -1.713 3.117 -18.267 1.00 79.00 211 THR A O 1
ATOM 1673 N N . GLY A 1 212 ? -0.459 1.257 -18.418 1.00 74.62 212 GLY A N 1
ATOM 1674 C CA . GLY A 1 212 ? 0.173 1.502 -19.710 1.00 74.62 212 GLY A CA 1
ATOM 1675 C C . GLY A 1 212 ? 1.364 0.555 -19.830 1.00 74.62 212 GLY A C 1
ATOM 1676 O O . GLY A 1 212 ? 1.257 -0.594 -19.416 1.00 74.62 212 GLY A O 1
ATOM 1677 N N . ARG A 1 213 ? 2.516 1.047 -20.305 1.00 74.75 213 ARG A N 1
ATOM 1678 C CA . ARG A 1 213 ? 3.785 0.301 -20.175 1.00 74.75 213 ARG A CA 1
ATOM 1679 C C . ARG A 1 213 ? 4.235 0.154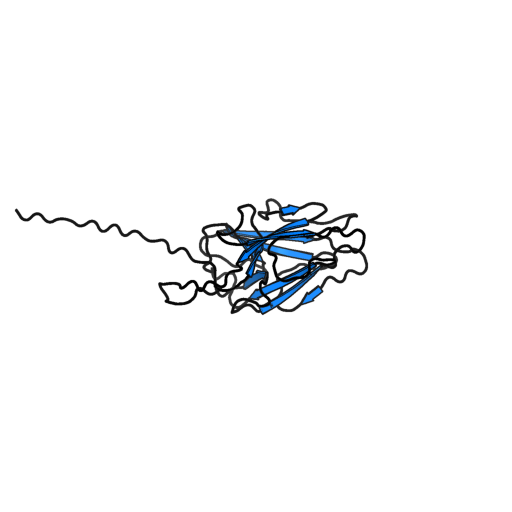 -18.714 1.00 74.75 213 ARG A C 1
ATOM 1681 O O . ARG A 1 213 ? 4.876 -0.813 -18.360 1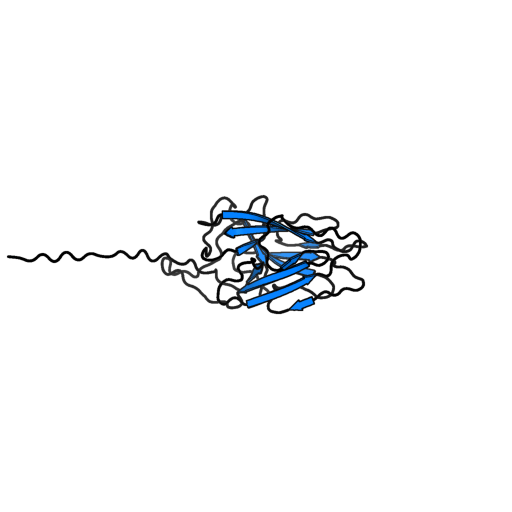.00 74.75 213 ARG A O 1
ATOM 1688 N N . ASN A 1 214 ? 3.841 1.109 -17.876 1.00 85.06 214 ASN A N 1
ATOM 1689 C CA . ASN A 1 214 ? 4.280 1.230 -16.491 1.00 85.06 214 ASN A CA 1
ATOM 1690 C C . ASN A 1 214 ? 3.073 1.153 -15.571 1.00 85.06 214 ASN A C 1
ATOM 1692 O O . ASN A 1 214 ? 1.982 1.608 -15.946 1.00 85.06 214 A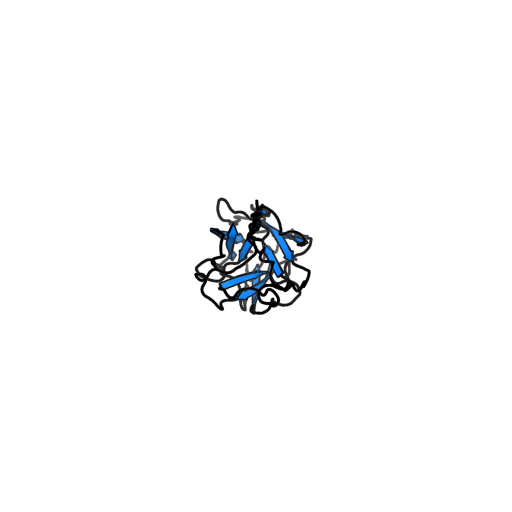SN A O 1
ATOM 1696 N N . ILE A 1 215 ? 3.282 0.667 -14.356 1.00 90.00 215 ILE A N 1
ATOM 1697 C CA . ILE A 1 215 ? 2.255 0.665 -13.320 1.00 90.00 215 ILE A CA 1
ATOM 1698 C C . ILE A 1 215 ? 2.545 1.771 -12.305 1.00 90.00 215 ILE A C 1
ATOM 1700 O O . ILE A 1 215 ? 3.630 1.877 -11.736 1.00 90.00 215 ILE A O 1
ATOM 1704 N N . ILE A 1 216 ? 1.531 2.600 -12.048 1.00 94.56 216 ILE A N 1
ATOM 1705 C CA . ILE A 1 216 ? 1.525 3.545 -10.928 1.00 94.56 216 ILE A CA 1
ATOM 1706 C C . ILE A 1 216 ? 0.535 3.047 -9.890 1.00 94.56 216 ILE A C 1
ATOM 1708 O O . ILE A 1 216 ? -0.653 2.916 -10.190 1.00 94.56 216 ILE A O 1
ATOM 1712 N N . VAL A 1 217 ? 1.000 2.836 -8.661 1.00 97.00 217 VAL A N 1
ATOM 1713 C CA . VAL A 1 217 ? 0.131 2.563 -7.511 1.00 97.00 217 VAL A CA 1
ATOM 1714 C C . VAL A 1 217 ? 0.055 3.801 -6.636 1.00 97.00 217 VAL A C 1
ATOM 1716 O O . VAL A 1 217 ? 1.081 4.375 -6.266 1.00 97.00 217 VAL A O 1
ATOM 1719 N N . TYR A 1 218 ? -1.170 4.182 -6.281 1.00 98.31 218 TYR A N 1
ATOM 1720 C CA . TYR A 1 218 ? -1.437 5.317 -5.408 1.00 98.31 218 TYR A CA 1
ATOM 1721 C C . TYR A 1 218 ? -1.709 4.861 -3.973 1.00 98.31 218 TYR A C 1
ATOM 1723 O O . TYR A 1 218 ? -2.409 3.877 -3.715 1.00 98.31 218 TYR A O 1
ATOM 1731 N N . TYR A 1 219 ? -1.196 5.626 -3.026 1.00 98.62 219 TYR A N 1
ATOM 1732 C CA . TYR A 1 219 ? -1.227 5.384 -1.596 1.00 98.62 219 TYR A CA 1
ATOM 1733 C C . TYR A 1 219 ? -1.735 6.627 -0.870 1.00 98.62 219 TYR A C 1
ATOM 1735 O O . TYR A 1 219 ? -1.611 7.750 -1.347 1.00 98.62 219 TYR A O 1
ATOM 1743 N N . CYS A 1 220 ? -2.303 6.411 0.306 1.00 98.75 220 CYS A N 1
ATOM 1744 C CA . CYS A 1 220 ? -2.754 7.454 1.209 1.00 98.75 220 CYS A CA 1
ATOM 1745 C C . CYS A 1 220 ? -1.915 7.352 2.478 1.00 98.75 220 CYS A C 1
ATOM 1747 O O . CYS A 1 220 ? -2.041 6.367 3.212 1.00 98.75 220 CYS A O 1
ATOM 1749 N N . TYR A 1 221 ? -1.035 8.325 2.688 1.00 98.75 221 TYR A N 1
ATOM 1750 C CA . TYR A 1 221 ? -0.234 8.469 3.893 1.00 98.75 221 TYR A CA 1
ATOM 1751 C C . TYR A 1 221 ? -1.039 9.211 4.952 1.00 98.75 221 TYR A C 1
ATOM 1753 O O . TYR A 1 221 ? -1.541 10.301 4.680 1.00 98.75 221 TYR A O 1
ATOM 1761 N N . TYR A 1 222 ? -1.152 8.635 6.144 1.00 98.69 222 TYR A N 1
ATOM 1762 C CA . TYR A 1 222 ? -1.850 9.237 7.274 1.00 98.69 222 TYR A CA 1
ATOM 1763 C C . TYR A 1 222 ? -0.856 9.590 8.367 1.00 98.69 222 TYR A C 1
ATOM 1765 O O . TYR A 1 222 ? -0.104 8.706 8.778 1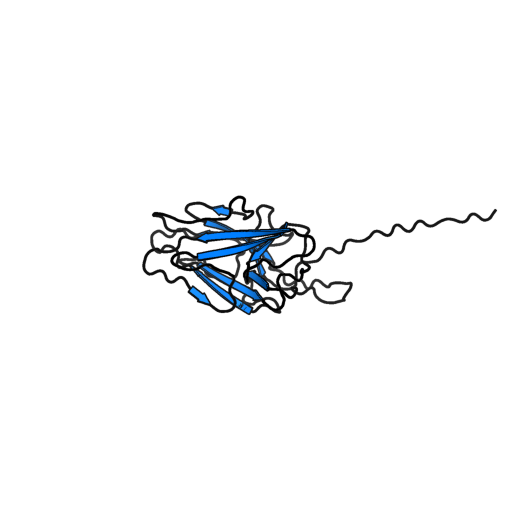.00 98.69 222 TYR A O 1
ATOM 1773 N N . SER A 1 223 ? -0.896 10.824 8.873 1.00 97.00 223 SER A N 1
ATOM 1774 C CA . SER A 1 223 ? -0.028 11.320 9.957 1.00 97.00 223 SER A CA 1
ATOM 1775 C C . SER A 1 223 ? -0.688 12.386 10.816 1.00 97.00 223 SER A C 1
ATOM 1777 O O . SER A 1 223 ? -1.531 13.134 10.261 1.00 97.00 223 SER A O 1
#

Secondary structure (DSSP, 8-state):
-----------------PPPPSS-EEEEPBTT-PPTT-EEEEEEE---SSS---EE-TT--BSEEESSSEEEEEEEE------EETTTTEE-PPPSSEEEEEE-SSSPPTT-EEEEEEE---SSS---EEEESPPSEE-SSSEEEEEEEEESS-TTSPBP---SS-EEEEE-SSSPPPBTT--EEEEEEEE---SSS---EEEES---EE-SSSEEEEEEEE-

Sequence (223 aa):
MMQTTLALFLVVACVHAVSWPHGKYTLVKPNLGCPPGWAEGWRYQDNEDKNNKNALSSGHHFSGSFGRNIKTYYCSKIKEEKVTDWTTWKIVQWPKGTYCILRKGGKCPKGFANGHVHWDDEDSGNENAFGGTLPDGDYGRNTDIQYCCRTDRSTNTPIDLPTSKPFYLVKKSSACQQVKGMNVSEEYIKTDDEDKNNKNSWSGNYPSIATGRNIIVYYCYYS

Organism: Mytilus edulis (NCBI:txid6550)

pLDDT: mean 88.75, std 14.17, range [38.28, 98.88]

InterPro domains:
  IPR031569 Apextrin, C-terminal domain [PF16977] (20-222)

Foldseek 3Di:
DDDDDDDDDDPPPPPPQFAAAFDKFKFWAFLVGEDPPWKKKKKKAQADPPPWDKDKDDPDGFDWDGDNITMTMMTIDPDRDQDADPVVRHGGHFDAAWFKTFAADPDDGPQWKKKKWKFQADQPPTPIDMDIDDGDWDRPRITMTMMTTHHRDYLPPADEDRPPDKGKIWAADPDHRHHPPWDKDKMKIKGQHDPPPIPTDMDDRDHDWDDDNIIMTMMIIID

Radius of gyration: 20.52 Å; chains: 1; bounding box: 39×38×88 Å